Protein AF-0000000087533528 (afdb_homodimer)

pLDDT: mean 90.48, std 9.44, range [52.03, 98.62]

Radius of gyration: 23.23 Å; Cα contacts (8 Å, |Δi|>4): 364; chains: 2; bounding box: 40×66×52 Å

Structure (mmCIF, N/CA/C/O backbone):
data_AF-0000000087533528-model_v1
#
loop_
_entity.id
_entity.type
_entity.pdbx_description
1 polymer 'Uncharacterized protein'
#
loop_
_atom_site.group_PDB
_atom_site.id
_atom_site.type_symbol
_atom_site.label_atom_id
_atom_site.label_alt_id
_atom_site.label_comp_id
_atom_site.label_asym_id
_atom_site.label_entity_id
_atom_site.label_seq_id
_atom_site.pdbx_PDB_ins_code
_atom_site.Cartn_x
_atom_site.Cartn_y
_atom_site.Cartn_z
_atom_site.occupancy
_atom_site.B_iso_or_equiv
_atom_site.auth_seq_id
_atom_site.auth_comp_id
_atom_site.auth_asym_id
_atom_site.auth_atom_id
_atom_site.pdbx_PDB_model_num
ATOM 1 N N . MET A 1 1 ? 0.655 -21.688 -32.406 1 81.81 1 MET A N 1
ATOM 2 C CA . MET A 1 1 ? 0.566 -22.5 -31.203 1 81.81 1 MET A CA 1
ATOM 3 C C . MET A 1 1 ? -0.889 -22.75 -30.812 1 81.81 1 MET A C 1
ATOM 5 O O . MET A 1 1 ? -1.71 -21.828 -30.859 1 81.81 1 MET A O 1
ATOM 9 N N . ASP A 1 2 ? -1.251 -23.984 -30.594 1 89 2 ASP A N 1
ATOM 10 C CA . ASP A 1 2 ? -2.625 -24.234 -30.172 1 89 2 ASP A CA 1
ATOM 11 C C . ASP A 1 2 ? -2.734 -24.25 -28.641 1 89 2 ASP A C 1
ATOM 13 O O . ASP A 1 2 ? -1.732 -24.094 -27.938 1 89 2 ASP A O 1
ATOM 17 N N . GLU A 1 3 ? -3.914 -24.297 -28.109 1 91.75 3 GLU A N 1
ATOM 18 C CA . GLU A 1 3 ? -4.195 -24.188 -26.688 1 91.75 3 GLU A CA 1
ATOM 19 C C . GLU A 1 3 ? -3.502 -25.281 -25.891 1 91.75 3 GLU A C 1
ATOM 21 O O . GLU A 1 3 ? -2.918 -25.031 -24.844 1 91.75 3 GLU A O 1
ATOM 26 N N . LYS A 1 4 ? -3.592 -26.422 -26.375 1 92.19 4 LYS A N 1
ATOM 27 C CA . LYS A 1 4 ? -2.975 -27.562 -25.703 1 92.19 4 LYS A CA 1
ATOM 28 C C . LYS A 1 4 ? -1.465 -27.391 -25.578 1 92.19 4 LYS A C 1
ATOM 30 O O . LYS A 1 4 ? -0.887 -27.625 -24.531 1 92.19 4 LYS A O 1
ATOM 35 N N . GLN A 1 5 ? -0.862 -27 -26.625 1 92.19 5 GLN A N 1
ATOM 36 C CA . GLN A 1 5 ? 0.575 -26.75 -26.641 1 92.19 5 GLN A CA 1
ATOM 37 C C . GLN A 1 5 ? 0.946 -25.641 -25.656 1 92.19 5 GLN A C 1
ATOM 39 O O . GLN A 1 5 ? 1.978 -25.719 -24.984 1 92.19 5 GLN A O 1
ATOM 44 N N . ALA A 1 6 ? 0.13 -24.703 -25.641 1 93.44 6 ALA A N 1
ATOM 45 C CA . ALA A 1 6 ? 0.373 -23.562 -24.734 1 93.44 6 ALA A CA 1
ATOM 46 C C . ALA A 1 6 ? 0.347 -24 -23.281 1 93.44 6 ALA A C 1
ATOM 48 O O . ALA A 1 6 ? 1.244 -23.656 -22.5 1 93.44 6 ALA A O 1
ATOM 49 N N . TYR A 1 7 ? -0.637 -24.812 -22.906 1 93.38 7 TYR A N 1
ATOM 50 C CA . TYR A 1 7 ? -0.729 -25.297 -21.531 1 93.38 7 TYR A CA 1
ATOM 51 C C . TYR A 1 7 ? 0.438 -26.219 -21.188 1 93.38 7 TYR A C 1
ATOM 53 O O . TYR A 1 7 ? 0.938 -26.219 -20.062 1 93.38 7 TYR A O 1
ATOM 61 N N . GLU A 1 8 ? 0.841 -27 -22.125 1 92.69 8 GLU A N 1
ATOM 62 C CA . GLU A 1 8 ? 1.994 -27.875 -21.906 1 92.69 8 GLU A CA 1
ATOM 63 C C . GLU A 1 8 ? 3.252 -27.062 -21.609 1 92.69 8 GLU A C 1
ATOM 65 O O . GLU A 1 8 ? 4.031 -27.406 -20.719 1 92.69 8 GLU A O 1
ATOM 70 N N . MET A 1 9 ? 3.375 -26 -22.359 1 92.31 9 MET A N 1
ATOM 71 C CA . MET A 1 9 ? 4.52 -25.125 -22.125 1 92.31 9 MET A CA 1
ATOM 72 C C . MET A 1 9 ? 4.453 -24.484 -20.75 1 92.31 9 MET A C 1
ATOM 74 O O . MET A 1 9 ? 5.438 -24.484 -20 1 92.31 9 MET A O 1
ATOM 78 N N . LEU A 1 10 ? 3.334 -23.953 -20.375 1 94.12 10 LEU A N 1
ATOM 79 C CA . LEU A 1 10 ? 3.205 -23.312 -19.078 1 94.12 10 LEU A CA 1
ATOM 80 C C . LEU A 1 10 ? 3.383 -24.328 -17.953 1 94.12 10 LEU A C 1
ATOM 82 O O . LEU A 1 10 ? 3.957 -24.016 -16.906 1 94.12 10 LEU A O 1
ATOM 86 N N . ARG A 1 11 ? 2.898 -25.531 -18.172 1 92.94 11 ARG A N 1
ATOM 87 C CA . ARG A 1 11 ? 3.086 -26.594 -17.188 1 92.94 11 ARG A CA 1
ATOM 88 C C . ARG A 1 11 ? 4.57 -26.859 -16.953 1 92.94 11 ARG A C 1
ATOM 90 O O . ARG A 1 11 ? 4.984 -27.156 -15.828 1 92.94 11 ARG A O 1
ATOM 97 N N . SER A 1 12 ? 5.305 -26.797 -18 1 91.38 12 SER A N 1
ATOM 98 C CA . SER A 1 12 ? 6.742 -27.031 -17.875 1 91.38 12 SER A CA 1
ATOM 99 C C . SER A 1 12 ? 7.43 -25.875 -17.141 1 91.38 12 SER A C 1
ATOM 101 O O . SER A 1 12 ? 8.461 -26.078 -16.5 1 91.38 12 SER A O 1
ATOM 103 N N . VAL A 1 13 ? 6.898 -24.719 -17.234 1 91.31 13 VAL A N 1
ATOM 104 C CA . VAL A 1 13 ? 7.465 -23.531 -16.609 1 91.31 13 VAL A CA 1
ATOM 105 C C . VAL A 1 13 ? 7.023 -23.453 -15.141 1 91.31 13 VAL A C 1
ATOM 107 O O . VAL A 1 13 ? 7.832 -23.172 -14.258 1 91.31 13 VAL A O 1
ATOM 110 N N . TYR A 1 14 ? 5.754 -23.766 -14.898 1 94.69 14 TYR A N 1
ATOM 111 C CA . TYR A 1 14 ? 5.18 -23.656 -13.562 1 94.69 14 TYR A CA 1
ATOM 112 C C . TYR A 1 14 ? 5.41 -24.953 -12.773 1 94.69 14 TYR A C 1
ATOM 114 O O . TYR A 1 14 ? 4.453 -25.625 -12.391 1 94.69 14 TYR A O 1
ATOM 122 N N . THR A 1 15 ? 6.652 -25.172 -12.477 1 94.94 15 THR A N 1
ATOM 123 C CA . THR A 1 15 ? 7.02 -26.281 -11.609 1 94.94 15 THR A CA 1
ATOM 124 C C . THR A 1 15 ? 6.625 -25.984 -10.164 1 94.94 15 THR A C 1
ATOM 126 O O . THR A 1 15 ? 6.371 -24.844 -9.797 1 94.94 15 THR A O 1
ATOM 129 N N . ASN A 1 16 ? 6.617 -27.031 -9.352 1 94.06 16 ASN A N 1
ATOM 130 C CA . ASN A 1 16 ? 6.352 -26.859 -7.926 1 94.06 16 ASN A CA 1
ATOM 131 C C . ASN A 1 16 ? 7.363 -25.922 -7.281 1 94.06 16 ASN A C 1
ATOM 133 O O . ASN A 1 16 ? 7.004 -25.094 -6.438 1 94.06 16 ASN A O 1
ATOM 137 N N . GLU A 1 17 ? 8.609 -26.047 -7.723 1 95 17 GLU A N 1
ATOM 138 C CA . GLU A 1 17 ? 9.664 -25.203 -7.168 1 95 17 GLU A CA 1
ATOM 139 C C . GLU A 1 17 ? 9.438 -23.734 -7.5 1 95 17 GLU A C 1
ATOM 141 O O . GLU A 1 17 ? 9.516 -22.875 -6.617 1 95 17 GLU A O 1
ATOM 146 N N . LEU A 1 18 ? 9.117 -23.438 -8.758 1 95 18 LEU A N 1
ATOM 147 C CA . LEU A 1 18 ? 8.852 -22.062 -9.164 1 95 18 LEU A CA 1
ATOM 148 C C . LEU A 1 18 ? 7.664 -21.484 -8.398 1 95 18 LEU A C 1
ATOM 150 O O . LEU A 1 18 ? 7.719 -20.359 -7.91 1 95 18 LEU A O 1
ATOM 154 N N . MET A 1 19 ? 6.664 -22.281 -8.281 1 95.56 19 MET A N 1
ATOM 155 C CA . MET A 1 19 ? 5.445 -21.812 -7.629 1 95.56 19 MET A CA 1
ATOM 156 C C . MET A 1 19 ? 5.691 -21.547 -6.148 1 95.56 19 MET A C 1
ATOM 158 O O . MET A 1 19 ? 5.215 -20.547 -5.605 1 95.56 19 MET A O 1
ATOM 162 N N . MET A 1 20 ? 6.473 -22.391 -5.535 1 96 20 MET A N 1
ATOM 163 C CA . MET A 1 20 ? 6.805 -22.203 -4.129 1 96 20 MET A CA 1
ATOM 164 C C . MET A 1 20 ? 7.656 -20.953 -3.934 1 96 20 MET A C 1
ATOM 166 O O . MET A 1 20 ? 7.41 -20.156 -3.016 1 96 20 MET A O 1
ATOM 170 N N . GLU A 1 21 ? 8.586 -20.75 -4.781 1 95.75 21 GLU A N 1
ATOM 171 C CA . GLU A 1 21 ? 9.461 -19.578 -4.691 1 95.75 21 GLU A CA 1
ATOM 172 C C . GLU A 1 21 ? 8.672 -18.281 -4.91 1 95.75 21 GLU A C 1
ATOM 174 O O . GLU A 1 21 ? 8.914 -17.281 -4.234 1 95.75 21 GLU A O 1
ATOM 179 N N . GLU A 1 22 ? 7.777 -18.328 -5.883 1 96.25 22 GLU A N 1
ATOM 180 C CA . GLU A 1 22 ? 6.941 -17.156 -6.137 1 96.25 22 GLU A CA 1
ATOM 181 C C . GLU A 1 22 ? 6.051 -16.859 -4.938 1 96.25 22 GLU A C 1
ATOM 183 O O . GLU A 1 22 ? 5.859 -15.688 -4.582 1 96.25 22 GLU A O 1
ATOM 188 N N . LYS A 1 23 ? 5.512 -17.891 -4.344 1 96.81 23 LYS A N 1
ATOM 189 C CA . LYS A 1 23 ? 4.711 -17.688 -3.137 1 96.81 23 LYS A CA 1
ATOM 190 C C . LYS A 1 23 ? 5.543 -17.062 -2.023 1 96.81 23 LYS A C 1
ATOM 192 O O . LYS A 1 23 ? 5.09 -16.141 -1.345 1 96.81 23 LYS A O 1
ATOM 197 N N . ARG A 1 24 ? 6.719 -17.516 -1.865 1 96.69 24 ARG A N 1
ATOM 198 C CA . ARG A 1 24 ? 7.613 -16.969 -0.857 1 96.69 24 ARG A CA 1
ATOM 199 C C . ARG A 1 24 ? 7.941 -15.5 -1.159 1 96.69 24 ARG A C 1
ATOM 201 O O . ARG A 1 24 ? 8.016 -14.68 -0.248 1 96.69 24 ARG A O 1
ATOM 208 N N . ARG A 1 25 ? 8.172 -15.258 -2.408 1 96.56 25 ARG A N 1
ATOM 209 C CA . ARG A 1 25 ? 8.469 -13.891 -2.828 1 96.56 25 ARG A CA 1
ATOM 210 C C . ARG A 1 25 ? 7.309 -12.953 -2.49 1 96.56 25 ARG A C 1
ATOM 212 O O . ARG A 1 25 ? 7.52 -11.875 -1.929 1 96.56 25 ARG A O 1
ATOM 219 N N . VAL A 1 26 ? 6.117 -13.375 -2.807 1 97.12 26 VAL A N 1
ATOM 220 C CA . VAL A 1 26 ? 4.918 -12.586 -2.551 1 97.12 26 VAL A CA 1
ATOM 221 C C . VAL A 1 26 ? 4.758 -12.367 -1.049 1 97.12 26 VAL A C 1
ATOM 223 O O . VAL A 1 26 ? 4.465 -11.25 -0.609 1 97.12 26 VAL A O 1
ATOM 226 N N . LEU A 1 27 ? 4.98 -13.406 -0.275 1 96.19 27 LEU A N 1
ATOM 227 C CA . LEU A 1 27 ? 4.891 -13.32 1.178 1 96.19 27 LEU A CA 1
ATOM 228 C C . LEU A 1 27 ? 5.902 -12.312 1.725 1 96.19 27 LEU A C 1
ATOM 230 O O . LEU A 1 27 ? 5.566 -11.5 2.586 1 96.19 27 LEU A O 1
ATOM 234 N N . LYS A 1 28 ? 7.082 -12.375 1.244 1 95.5 28 LYS A N 1
ATOM 235 C CA . LYS A 1 28 ? 8.141 -11.469 1.685 1 95.5 28 LYS A CA 1
ATOM 236 C C . LYS A 1 28 ? 7.77 -10.016 1.393 1 95.5 28 LYS A C 1
ATOM 238 O O . LYS A 1 28 ? 7.953 -9.141 2.242 1 95.5 28 LYS A O 1
ATOM 243 N N . ILE A 1 29 ? 7.297 -9.797 0.194 1 97.38 29 ILE A N 1
ATOM 244 C CA . ILE A 1 29 ? 6.918 -8.453 -0.22 1 97.38 29 ILE A CA 1
ATOM 245 C C . ILE A 1 29 ? 5.852 -7.902 0.728 1 97.38 29 ILE A C 1
ATOM 247 O O . ILE A 1 29 ? 5.988 -6.793 1.251 1 97.38 29 ILE A O 1
ATOM 251 N N . LEU A 1 30 ? 4.832 -8.672 0.973 1 97 30 LEU A N 1
ATOM 252 C CA . LEU A 1 30 ? 3.705 -8.211 1.773 1 97 30 LEU A CA 1
ATOM 253 C C . LEU A 1 30 ? 4.117 -8.016 3.23 1 97 30 LEU A C 1
ATOM 255 O O . LEU A 1 30 ? 3.715 -7.043 3.871 1 97 30 LEU A O 1
ATOM 259 N N . TYR A 1 31 ? 4.859 -8.922 3.717 1 94.5 31 TYR A N 1
ATOM 260 C CA . TYR A 1 31 ? 5.258 -8.828 5.117 1 94.5 31 TYR A CA 1
ATOM 261 C C . TYR A 1 31 ? 6.168 -7.625 5.348 1 94.5 31 TYR A C 1
ATOM 263 O O . TYR A 1 31 ? 6.043 -6.926 6.355 1 94.5 31 TYR A O 1
ATOM 271 N N . ARG A 1 32 ? 7.074 -7.426 4.48 1 95.5 32 ARG A N 1
ATOM 272 C CA .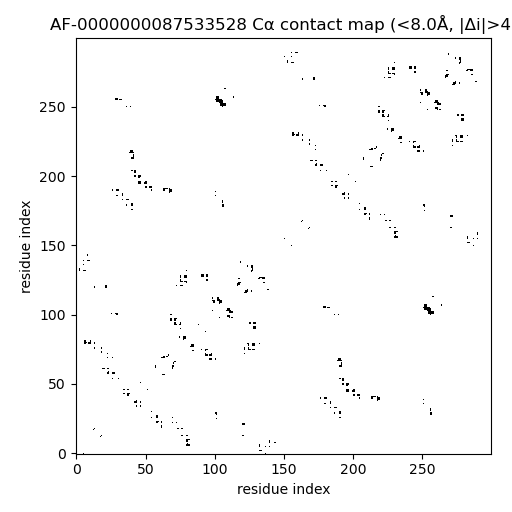 ARG A 1 32 ? 7.934 -6.246 4.578 1 95.5 32 ARG A CA 1
ATOM 273 C C . ARG A 1 32 ? 7.105 -4.969 4.613 1 95.5 32 ARG A C 1
ATOM 275 O O . ARG A 1 32 ? 7.355 -4.082 5.434 1 95.5 32 ARG A O 1
ATOM 282 N N . HIS A 1 33 ? 6.219 -4.875 3.684 1 97.31 33 HIS A N 1
ATOM 283 C CA . HIS A 1 33 ? 5.352 -3.701 3.627 1 97.31 33 HIS A CA 1
ATOM 284 C C . HIS A 1 33 ? 4.543 -3.553 4.91 1 97.31 33 HIS A C 1
ATOM 286 O O . HIS A 1 33 ? 4.367 -2.439 5.414 1 97.31 33 HIS A O 1
ATOM 292 N N . LEU A 1 34 ? 4.047 -4.66 5.434 1 95.81 34 LEU A N 1
ATOM 293 C CA . LEU A 1 34 ? 3.312 -4.664 6.691 1 95.81 34 LEU A CA 1
ATOM 294 C C . LEU A 1 34 ? 4.172 -4.105 7.824 1 95.81 34 LEU A C 1
ATOM 296 O O . LEU A 1 34 ? 3.707 -3.271 8.609 1 95.81 34 LEU A O 1
ATOM 300 N N . GLU A 1 35 ? 5.355 -4.512 7.863 1 94.25 35 GLU A N 1
ATOM 301 C CA . GLU A 1 35 ? 6.27 -4.039 8.898 1 94.25 35 GLU A CA 1
ATOM 302 C C . GLU A 1 35 ? 6.52 -2.541 8.773 1 94.25 35 GLU A C 1
ATOM 304 O O . GLU A 1 35 ? 6.562 -1.826 9.773 1 94.25 35 GLU A O 1
ATOM 309 N N . GLU A 1 36 ? 6.742 -2.115 7.586 1 95.56 36 GLU A N 1
ATOM 310 C CA . GLU A 1 36 ? 6.969 -0.694 7.332 1 95.56 36 GLU A CA 1
ATOM 311 C C . GLU A 1 36 ? 5.773 0.143 7.785 1 95.56 36 GLU A C 1
ATOM 313 O O . GLU A 1 36 ? 5.945 1.187 8.422 1 95.56 36 GLU A O 1
ATOM 318 N N . GLN A 1 37 ? 4.594 -0.32 7.441 1 95.56 37 GLN A N 1
ATOM 319 C CA . GLN A 1 37 ? 3.389 0.4 7.836 1 95.56 37 GLN A CA 1
ATOM 320 C C . GLN A 1 37 ? 3.221 0.404 9.352 1 95.56 37 GLN A C 1
ATOM 322 O O . GLN A 1 37 ? 2.838 1.42 9.938 1 95.56 37 GLN A O 1
ATOM 327 N N . ALA A 1 38 ? 3.473 -0.717 9.938 1 94.06 38 ALA A N 1
ATOM 328 C CA . ALA A 1 38 ? 3.383 -0.808 11.398 1 94.06 38 ALA A CA 1
ATOM 329 C C . ALA A 1 38 ? 4.34 0.172 12.07 1 94.06 38 ALA A C 1
ATOM 331 O O . ALA A 1 38 ? 4.008 0.768 13.094 1 94.06 38 ALA A O 1
ATOM 332 N N . ALA A 1 39 ? 5.5 0.315 11.508 1 94 39 ALA A N 1
ATOM 333 C CA . ALA A 1 39 ? 6.477 1.266 12.031 1 94 39 ALA A CA 1
ATOM 334 C C . ALA A 1 39 ? 5.949 2.695 11.945 1 94 39 ALA A C 1
ATOM 336 O O . ALA A 1 39 ? 6.09 3.475 12.891 1 94 39 ALA A O 1
ATOM 337 N N . GLU A 1 40 ? 5.344 3.02 10.844 1 95.69 40 GLU A N 1
ATOM 338 C CA . GLU A 1 40 ? 4.793 4.355 10.641 1 95.69 40 GLU A CA 1
ATOM 339 C C . GLU A 1 40 ? 3.66 4.641 11.625 1 95.69 40 GLU A C 1
ATOM 341 O O . GLU A 1 40 ? 3.361 5.801 11.914 1 95.69 40 GLU A O 1
ATOM 346 N N . LEU A 1 41 ? 3.068 3.58 12.164 1 94.25 41 LEU A N 1
ATOM 347 C CA . LEU A 1 41 ? 1.949 3.705 13.086 1 94.25 41 LEU A CA 1
ATOM 348 C C . LEU A 1 41 ? 2.406 3.477 14.523 1 94.25 41 LEU A C 1
ATOM 350 O O . LEU A 1 41 ? 1.581 3.396 15.438 1 94.25 41 LEU A O 1
ATOM 354 N N . ALA A 1 42 ? 3.736 3.246 14.664 1 91.94 42 ALA A N 1
ATOM 355 C CA . ALA A 1 42 ? 4.344 3.039 15.977 1 91.94 42 ALA A CA 1
ATOM 356 C C . ALA A 1 42 ? 3.754 1.812 16.672 1 91.94 42 ALA A C 1
ATOM 358 O O . ALA A 1 42 ? 3.512 1.829 17.875 1 91.94 42 ALA A O 1
ATOM 359 N N . VAL A 1 43 ? 3.471 0.757 15.859 1 89.88 43 VAL A N 1
ATOM 360 C CA . VAL A 1 43 ? 2.939 -0.465 16.453 1 89.88 43 VAL A CA 1
ATOM 361 C C . VAL A 1 43 ? 3.771 -1.663 16 1 89.88 43 VAL A C 1
ATOM 363 O O . VAL A 1 43 ? 3.279 -2.793 15.977 1 89.88 43 VAL A O 1
ATOM 366 N N . ALA A 1 44 ? 4.973 -1.417 15.594 1 88.25 44 ALA A N 1
ATOM 367 C CA . ALA A 1 44 ? 5.848 -2.477 15.102 1 88.25 44 ALA A CA 1
ATOM 368 C C . ALA A 1 44 ? 6.098 -3.531 16.172 1 88.25 44 ALA A C 1
ATOM 370 O O . ALA A 1 44 ? 6.156 -4.727 15.875 1 88.25 44 ALA A O 1
ATOM 371 N N . ASP A 1 45 ? 6.195 -3.064 17.344 1 84.19 45 ASP A N 1
ATOM 372 C CA . ASP A 1 45 ? 6.48 -3.984 18.438 1 84.19 45 ASP A CA 1
ATOM 373 C C . ASP A 1 45 ? 5.305 -4.93 18.688 1 84.19 45 ASP A C 1
ATOM 375 O O . ASP A 1 45 ? 5.5 -6.098 19.016 1 84.19 45 ASP A O 1
ATOM 379 N N . GLU A 1 46 ? 4.129 -4.488 18.516 1 81.38 46 GLU A N 1
ATOM 380 C CA . GLU A 1 46 ? 2.93 -5.305 18.688 1 81.38 46 GLU A CA 1
ATOM 381 C C . GLU A 1 46 ? 2.82 -6.359 17.594 1 81.38 46 GLU A C 1
ATOM 383 O O . GLU A 1 46 ? 2.289 -7.449 17.828 1 81.38 46 GLU A O 1
ATOM 388 N N . LEU A 1 47 ? 3.254 -6.039 16.422 1 81.81 47 LEU A N 1
ATOM 389 C CA . LEU A 1 47 ? 3.232 -6.961 15.297 1 81.81 47 LEU A CA 1
ATOM 390 C C . LEU A 1 47 ? 4.297 -8.039 15.453 1 81.81 47 LEU A C 1
ATOM 392 O O . LEU A 1 47 ? 4.043 -9.219 15.188 1 81.81 47 LEU A O 1
ATOM 396 N N . ALA A 1 48 ? 5.504 -7.652 15.797 1 74.69 48 ALA A N 1
ATOM 397 C CA . ALA A 1 48 ? 6.676 -8.523 15.789 1 74.69 48 ALA A CA 1
ATOM 398 C C . ALA A 1 48 ? 6.48 -9.711 16.719 1 74.69 48 ALA A C 1
ATOM 400 O O . ALA A 1 48 ? 6.852 -10.844 16.391 1 74.69 48 ALA A O 1
ATOM 401 N N . GLU A 1 49 ? 5.93 -9.625 17.828 1 72.19 49 GLU A N 1
ATOM 402 C CA . GLU A 1 49 ? 5.883 -10.695 18.828 1 72.19 49 GLU A CA 1
ATOM 403 C C . GLU A 1 49 ? 5.188 -11.93 18.266 1 72.19 49 GLU A C 1
ATOM 405 O O . GLU A 1 49 ? 5.738 -13.031 18.312 1 72.19 49 GLU A O 1
ATOM 410 N N . GLY A 1 50 ? 4.035 -11.875 17.688 1 74.81 50 GLY A N 1
ATOM 411 C CA . GLY A 1 50 ? 3.281 -13.031 17.234 1 74.81 50 GLY A CA 1
ATOM 412 C C . GLY A 1 50 ? 3.264 -13.18 15.719 1 74.81 50 GLY A C 1
ATOM 413 O O . GLY A 1 50 ? 3.426 -14.289 15.195 1 74.81 50 GLY A O 1
ATOM 414 N N . ALA A 1 51 ? 3.426 -12.227 14.977 1 84.12 51 ALA A N 1
ATOM 415 C CA . ALA A 1 51 ? 3.258 -12.258 13.523 1 84.12 51 ALA A CA 1
ATOM 416 C C . ALA A 1 51 ? 4.531 -12.734 12.836 1 84.12 51 ALA A C 1
ATOM 418 O O . ALA A 1 51 ? 4.473 -13.492 11.859 1 84.12 51 ALA A O 1
ATOM 419 N N . GLY A 1 52 ? 5.672 -12.32 13.328 1 84.38 52 GLY A N 1
ATOM 420 C CA . GLY A 1 52 ? 6.941 -12.68 12.711 1 84.38 52 GLY A CA 1
ATOM 421 C C . GLY A 1 52 ? 7.184 -14.18 12.672 1 84.38 52 GLY A C 1
ATOM 422 O O . GLY A 1 52 ? 7.574 -14.719 11.641 1 84.38 52 GLY A O 1
ATOM 423 N N . LYS A 1 53 ? 6.926 -14.812 13.742 1 86 53 LYS A N 1
ATOM 424 C CA . LYS A 1 53 ? 7.105 -16.266 13.812 1 86 53 LYS A CA 1
ATOM 425 C C . LYS A 1 53 ? 6.156 -16.984 12.852 1 86 53 LYS A C 1
ATOM 427 O O . LYS A 1 53 ? 6.555 -17.922 12.172 1 86 53 LYS A O 1
ATOM 432 N N . ARG A 1 54 ? 5.012 -16.562 12.812 1 88.56 54 ARG A N 1
ATOM 433 C CA . ARG A 1 54 ? 4.02 -17.188 11.953 1 88.56 54 ARG A CA 1
ATOM 434 C C . ARG A 1 54 ? 4.387 -17.016 10.484 1 88.56 54 ARG A C 1
ATOM 436 O O . ARG A 1 54 ? 4.371 -17.984 9.719 1 88.56 54 ARG A O 1
ATOM 443 N N . VAL A 1 55 ? 4.762 -15.836 10.109 1 89.44 55 VAL A N 1
ATOM 444 C CA . VAL A 1 55 ? 5.086 -15.547 8.719 1 89.44 55 VAL A CA 1
ATOM 445 C C . VAL A 1 55 ? 6.332 -16.328 8.305 1 89.44 55 VAL A C 1
ATOM 447 O O . VAL A 1 55 ? 6.43 -16.797 7.164 1 89.44 55 VAL A O 1
ATOM 450 N N . LYS A 1 56 ? 7.25 -16.438 9.242 1 88.69 56 LYS A N 1
ATOM 451 C CA . LYS A 1 56 ? 8.43 -17.25 8.961 1 88.69 56 LYS A CA 1
ATOM 452 C C . LYS A 1 56 ? 8.047 -18.688 8.617 1 88.69 56 LYS A C 1
ATOM 454 O O . LYS A 1 56 ? 8.594 -19.281 7.684 1 88.69 56 LYS A O 1
ATOM 459 N N . ARG A 1 57 ? 7.125 -19.234 9.336 1 90.44 57 ARG A N 1
ATOM 460 C CA . ARG A 1 57 ? 6.641 -20.578 9.062 1 90.44 57 ARG A CA 1
ATOM 461 C C . ARG A 1 57 ? 5.949 -20.656 7.707 1 90.44 57 ARG A C 1
ATOM 463 O O . ARG A 1 57 ? 6.16 -21.594 6.945 1 90.44 57 ARG A O 1
ATOM 470 N N . TYR A 1 58 ? 5.121 -19.688 7.461 1 92.44 58 TYR A N 1
ATOM 471 C CA . TYR A 1 58 ? 4.449 -19.641 6.168 1 92.44 58 TYR A CA 1
ATOM 472 C C . TYR A 1 58 ? 5.461 -19.609 5.027 1 92.44 58 TYR A C 1
ATOM 474 O O . TYR A 1 58 ? 5.266 -20.25 3.992 1 92.44 58 TYR A O 1
ATOM 482 N N . LYS A 1 59 ? 6.504 -18.812 5.207 1 91.12 59 LYS A N 1
ATOM 483 C CA . LYS A 1 59 ? 7.551 -18.688 4.199 1 91.12 59 LYS A CA 1
ATOM 484 C C . LYS A 1 59 ? 8.266 -20.016 3.98 1 91.12 59 LYS A C 1
ATOM 486 O O . LYS A 1 59 ? 8.539 -20.406 2.842 1 91.12 59 LYS A O 1
ATOM 491 N N . GLU A 1 60 ? 8.516 -20.672 5.051 1 90.62 60 GLU A N 1
ATOM 492 C CA . GLU A 1 60 ? 9.227 -21.938 4.988 1 90.62 60 GLU A CA 1
ATOM 493 C C . GLU A 1 60 ? 8.422 -22.984 4.223 1 90.62 60 GLU A C 1
ATOM 495 O O . GLU A 1 60 ? 8.969 -23.703 3.375 1 90.62 60 GLU A O 1
ATOM 500 N N . TYR A 1 61 ? 7.176 -22.984 4.406 1 89.38 61 TYR A N 1
ATOM 501 C CA . TYR A 1 61 ? 6.344 -24.031 3.824 1 89.38 61 TYR A CA 1
ATOM 502 C C . TYR A 1 61 ? 5.609 -23.516 2.592 1 89.38 61 TYR A C 1
ATOM 504 O O . TYR A 1 61 ? 4.926 -24.281 1.905 1 89.38 61 TYR A O 1
ATOM 512 N N . ALA A 1 62 ? 5.684 -22.188 2.338 1 90.69 62 ALA A N 1
ATOM 513 C CA . ALA A 1 62 ? 4.949 -21.531 1.261 1 90.69 62 ALA A CA 1
ATOM 514 C C . ALA A 1 62 ? 3.461 -21.859 1.335 1 90.69 62 ALA A C 1
ATOM 516 O O . ALA A 1 62 ? 2.834 -22.156 0.317 1 90.69 62 ALA A O 1
ATOM 517 N N . TYR A 1 63 ? 3.01 -21.906 2.566 1 89.62 63 TYR A N 1
ATOM 518 C CA . TYR A 1 63 ? 1.615 -22.25 2.822 1 89.62 63 TYR A CA 1
ATOM 519 C C . TYR A 1 63 ? 1.057 -21.438 3.982 1 89.62 63 TYR A C 1
ATOM 521 O O . TYR A 1 63 ? 1.753 -21.188 4.973 1 89.62 63 TYR A O 1
ATOM 529 N N . MET A 1 64 ? -0.166 -21 3.684 1 90.44 64 MET A N 1
ATOM 530 C CA . MET A 1 64 ? -0.936 -20.312 4.711 1 90.44 64 MET A CA 1
ATOM 531 C C . MET A 1 64 ? -2.342 -20.891 4.824 1 90.44 64 MET A C 1
ATOM 533 O O . MET A 1 64 ? -2.99 -21.156 3.811 1 90.44 64 MET A O 1
ATOM 537 N N . PRO A 1 65 ? -2.771 -21.031 6.066 1 86.19 65 PRO A N 1
ATOM 538 C CA . PRO A 1 65 ? -4.137 -21.531 6.223 1 86.19 65 PRO A CA 1
ATOM 539 C C . PRO A 1 65 ? -5.195 -20.5 5.863 1 86.19 65 PRO A C 1
ATOM 541 O O . PRO A 1 65 ? -4.926 -19.297 5.91 1 86.19 65 PRO A O 1
ATOM 544 N N . GLY A 1 66 ? -6.438 -21 5.496 1 85.69 66 GLY A N 1
ATOM 545 C CA . GLY A 1 66 ? -7.582 -20.125 5.285 1 85.69 66 GLY A CA 1
ATOM 546 C C . GLY A 1 66 ? -7.629 -19.531 3.891 1 85.69 66 GLY A C 1
ATOM 547 O O . GLY A 1 66 ? -6.938 -20 2.984 1 85.69 66 GLY A O 1
ATOM 548 N N . ASN A 1 67 ? -8.578 -18.594 3.709 1 88.88 67 ASN A N 1
ATOM 549 C CA . ASN A 1 67 ? -8.773 -17.875 2.459 1 88.88 67 ASN A CA 1
ATOM 550 C C . ASN A 1 67 ? -7.895 -16.625 2.389 1 88.88 67 ASN A C 1
ATOM 552 O O . ASN A 1 67 ? -8.344 -15.523 2.719 1 88.88 67 ASN A O 1
ATOM 556 N N . THR A 1 68 ? -6.59 -16.812 1.937 1 93 68 THR A N 1
ATOM 557 C CA . THR A 1 68 ? -5.562 -15.781 1.976 1 93 68 THR A CA 1
ATOM 558 C C . THR A 1 68 ? -4.992 -15.531 0.582 1 93 68 THR A C 1
ATOM 560 O O . THR A 1 68 ? -5.434 -16.141 -0.394 1 93 68 THR A O 1
ATOM 563 N N . LEU A 1 69 ? -4.066 -14.703 0.615 1 96.44 69 LEU A N 1
ATOM 564 C CA . LEU A 1 69 ? -3.396 -14.336 -0.627 1 96.44 69 LEU A CA 1
ATOM 565 C C . LEU A 1 69 ? -2.762 -15.555 -1.285 1 96.44 69 LEU A C 1
ATOM 567 O O . LEU A 1 69 ? -2.865 -15.734 -2.5 1 96.44 69 LEU A O 1
ATOM 571 N N . LEU A 1 70 ? -2.203 -16.438 -0.48 1 96.25 70 LEU A N 1
ATOM 572 C CA . LEU A 1 70 ? -1.483 -17.578 -1.055 1 96.25 70 LEU A CA 1
ATOM 573 C C . LEU A 1 70 ? -2.447 -18.547 -1.721 1 96.25 70 LEU A C 1
ATOM 575 O O . LEU A 1 70 ? -2.09 -19.219 -2.695 1 96.25 70 LEU A O 1
ATOM 579 N N . LYS A 1 71 ? -3.668 -18.594 -1.216 1 94.12 71 LYS A N 1
ATOM 580 C CA . LYS A 1 71 ? -4.68 -19.406 -1.883 1 94.12 71 LYS A CA 1
ATOM 581 C C . LYS A 1 71 ? -4.988 -18.859 -3.277 1 94.12 71 LYS A C 1
ATOM 583 O O . LYS A 1 71 ? -5.133 -19.625 -4.23 1 94.12 71 LYS A O 1
ATOM 588 N N . SER A 1 72 ? -5.125 -17.609 -3.326 1 95.75 72 SER A N 1
ATOM 589 C CA . SER A 1 72 ? -5.383 -16.984 -4.621 1 95.75 72 SER A CA 1
ATOM 590 C C . SER A 1 72 ? -4.211 -17.188 -5.574 1 95.75 72 SER A C 1
ATOM 592 O O . SER A 1 72 ? -4.41 -17.438 -6.762 1 95.75 72 SER A O 1
ATOM 594 N N . VAL A 1 73 ? -3.014 -17.078 -5.055 1 96.88 73 VAL A N 1
ATOM 595 C CA . VAL A 1 73 ? -1.822 -17.312 -5.867 1 96.88 73 VAL A CA 1
ATOM 596 C C . VAL A 1 73 ? -1.807 -18.75 -6.379 1 96.88 73 VAL A C 1
ATOM 598 O O . VAL A 1 73 ? -1.532 -18.984 -7.555 1 96.88 73 VAL A O 1
ATOM 601 N N . GLN A 1 74 ? -2.125 -19.641 -5.492 1 94.81 74 GLN A N 1
ATOM 602 C CA . GLN A 1 74 ? -2.189 -21.047 -5.891 1 94.81 74 GLN A CA 1
ATOM 603 C C . GLN A 1 74 ? -3.232 -21.266 -6.984 1 94.81 74 GLN A C 1
ATOM 605 O O . GLN A 1 74 ? -2.994 -22.016 -7.938 1 94.81 74 GLN A O 1
ATOM 610 N N . PHE A 1 75 ? -4.324 -20.656 -6.816 1 95.06 75 PHE A N 1
ATOM 611 C CA . PHE A 1 75 ? -5.406 -20.797 -7.785 1 95.06 75 PHE A CA 1
ATOM 612 C C . PHE A 1 75 ? -4.941 -20.406 -9.18 1 95.06 75 PHE A C 1
ATOM 614 O O . PHE A 1 75 ? -5.145 -21.141 -10.141 1 95.06 75 PHE A O 1
ATOM 621 N N . VAL A 1 76 ? -4.309 -19.266 -9.266 1 96.56 76 VAL A N 1
ATOM 622 C CA . VAL A 1 76 ? -3.943 -18.781 -10.594 1 96.56 76 VAL A CA 1
ATOM 623 C C . VAL A 1 76 ? -2.818 -19.641 -11.164 1 96.56 76 VAL A C 1
ATOM 625 O O . VAL A 1 76 ? -2.754 -19.875 -12.375 1 96.56 76 VAL A O 1
ATOM 628 N N . PHE A 1 77 ? -1.956 -20.141 -10.32 1 96.19 77 PHE A N 1
ATOM 629 C CA . PHE A 1 77 ? -0.919 -21.062 -10.789 1 96.19 77 PHE A CA 1
ATOM 630 C C . PHE A 1 77 ? -1.533 -22.344 -11.328 1 96.19 77 PHE A C 1
ATOM 632 O O . PHE A 1 77 ? -1.134 -22.828 -12.391 1 96.19 77 PHE A O 1
ATOM 639 N N . ASN A 1 78 ? -2.48 -22.844 -10.602 1 94.81 78 ASN A N 1
ATOM 640 C CA . ASN A 1 78 ? -3.168 -24.031 -11.07 1 94.81 78 ASN A CA 1
ATOM 641 C C . ASN A 1 78 ? -3.855 -23.797 -12.414 1 94.81 78 ASN A C 1
ATOM 643 O O . ASN A 1 78 ? -3.811 -24.656 -13.297 1 94.81 78 ASN A O 1
ATOM 647 N N . THR A 1 79 ? -4.438 -22.672 -12.547 1 94.19 79 THR A N 1
ATOM 648 C CA . THR A 1 79 ? -5.109 -22.312 -13.797 1 94.19 79 THR A CA 1
ATOM 649 C C . THR A 1 79 ? -4.109 -22.25 -14.945 1 94.19 79 THR A C 1
ATOM 651 O O . THR A 1 79 ? -4.379 -22.734 -16.047 1 94.19 79 THR A O 1
ATOM 654 N N . ALA A 1 80 ? -2.977 -21.641 -14.68 1 94 80 ALA A N 1
ATOM 655 C CA . ALA A 1 80 ? -1.937 -21.516 -15.703 1 94 80 ALA A CA 1
ATOM 656 C C . ALA A 1 80 ? -1.438 -22.891 -16.141 1 94 80 ALA A C 1
ATOM 658 O O . ALA A 1 80 ? -1.06 -23.062 -17.312 1 94 80 ALA A O 1
ATOM 659 N N . ARG A 1 81 ? -1.502 -23.828 -15.25 1 93.88 81 ARG A N 1
ATOM 660 C CA . ARG A 1 81 ? -1.062 -25.188 -15.555 1 93.88 81 ARG A CA 1
ATOM 661 C C . ARG A 1 81 ? -2.154 -25.969 -16.281 1 93.88 81 ARG A C 1
ATOM 663 O O . ARG A 1 81 ? -1.931 -27.094 -16.734 1 93.88 81 ARG A O 1
ATOM 670 N N . GLY A 1 82 ? -3.375 -25.375 -16.375 1 90.88 82 GLY A N 1
ATOM 671 C CA . GLY A 1 82 ? -4.5 -26.047 -17 1 90.88 82 GLY A CA 1
ATOM 672 C C . GLY A 1 82 ? -5.227 -27 -16.078 1 90.88 82 GLY A C 1
ATOM 673 O O . GLY A 1 82 ? -5.977 -27.875 -16.531 1 90.88 82 GLY A O 1
ATOM 674 N N . ASP A 1 83 ? -4.91 -26.859 -14.828 1 86.56 83 ASP A N 1
ATOM 675 C CA . ASP A 1 83 ? -5.605 -27.703 -13.852 1 86.56 83 ASP A CA 1
ATOM 676 C C . ASP A 1 83 ? -7.062 -27.266 -13.695 1 86.56 83 ASP A C 1
ATOM 678 O O . ASP A 1 83 ? -7.375 -26.078 -13.789 1 86.56 83 ASP A O 1
ATOM 682 N N . PRO A 1 84 ? -7.863 -28.297 -13.703 1 73.88 84 PRO A N 1
ATOM 683 C CA . PRO A 1 84 ? -9.273 -27.953 -13.5 1 73.88 84 PRO A CA 1
ATOM 684 C C . PRO A 1 84 ? -9.5 -27.141 -12.227 1 73.88 84 PRO A C 1
ATOM 686 O O . PRO A 1 84 ? -8.883 -27.406 -11.195 1 73.88 84 PRO A O 1
ATOM 689 N N . THR A 1 85 ? -10.016 -26 -12.516 1 65.75 85 THR A N 1
ATOM 690 C CA . THR A 1 85 ? -10.336 -25.188 -11.359 1 65.75 85 THR A CA 1
ATOM 691 C C . THR A 1 85 ? -11.828 -25.234 -11.055 1 65.75 85 THR A C 1
ATOM 693 O O . THR A 1 85 ? -12.383 -24.312 -10.461 1 65.75 85 THR A O 1
ATOM 696 N N . ALA A 1 86 ? -12.406 -26.359 -11.43 1 57.16 86 ALA A N 1
ATOM 697 C CA . ALA A 1 86 ? -13.844 -26.578 -11.281 1 57.16 86 ALA A CA 1
ATOM 698 C C . ALA A 1 86 ? -14.281 -26.359 -9.836 1 57.16 86 ALA A C 1
ATOM 700 O O . ALA A 1 86 ? -13.648 -26.859 -8.906 1 57.16 86 ALA A O 1
ATOM 701 N N . GLY A 1 87 ? -15.336 -25.562 -9.703 1 58.34 87 GLY A N 1
ATOM 702 C CA . GLY A 1 87 ? -15.953 -25.266 -8.422 1 58.34 87 GLY A CA 1
ATOM 703 C C . GLY A 1 87 ? -15.359 -24.047 -7.734 1 58.34 87 GLY A C 1
ATOM 704 O O . GLY A 1 87 ? -15.82 -23.656 -6.664 1 58.34 87 GLY A O 1
ATOM 705 N N . GLU A 1 88 ? -14.195 -23.766 -8.234 1 59.28 88 GLU A N 1
ATOM 706 C CA . GLU A 1 88 ? -13.562 -22.625 -7.574 1 59.28 88 GLU A CA 1
ATOM 707 C C . GLU A 1 88 ? -14.258 -21.312 -7.941 1 59.28 88 GLU A C 1
ATOM 709 O O . GLU A 1 88 ? -14.859 -21.203 -9.016 1 59.28 88 GLU A O 1
ATOM 714 N N . PRO A 1 89 ? -14.312 -20.547 -6.801 1 62.09 89 PRO A N 1
ATOM 715 C CA . PRO A 1 89 ? -14.859 -19.219 -7.09 1 62.09 89 PRO A CA 1
ATOM 716 C C . PRO A 1 89 ? -14.336 -18.641 -8.398 1 62.09 89 PRO A C 1
ATOM 718 O O . PRO A 1 89 ? -13.344 -19.125 -8.945 1 62.09 89 PRO A O 1
ATOM 721 N N . ASP A 1 90 ? -14.953 -17.703 -8.797 1 79.81 90 ASP A N 1
ATOM 722 C CA . ASP A 1 90 ? -14.672 -16.875 -9.969 1 79.81 90 ASP A CA 1
ATOM 723 C C . ASP A 1 90 ? -13.227 -16.391 -9.961 1 79.81 9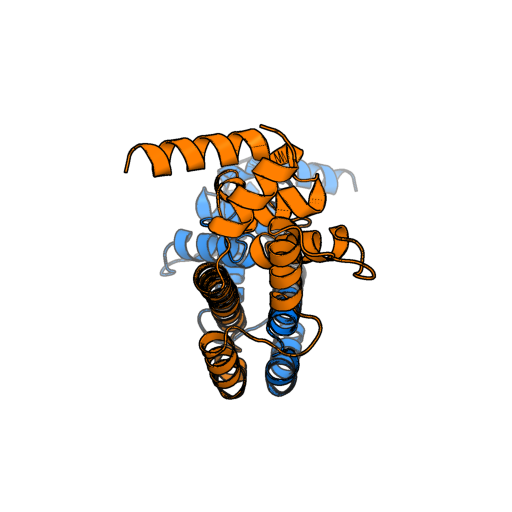0 ASP A C 1
ATOM 725 O O . ASP A 1 90 ? -12.727 -15.898 -8.938 1 79.81 90 ASP A O 1
ATOM 729 N N . ALA A 1 91 ? -12.469 -16.719 -10.969 1 89.31 91 ALA A N 1
ATOM 730 C CA . ALA A 1 91 ? -11.086 -16.312 -11.195 1 89.31 91 ALA A CA 1
ATOM 731 C C . ALA A 1 91 ? -10.891 -14.836 -10.867 1 89.31 91 ALA A C 1
ATOM 733 O O . ALA A 1 91 ? -9.836 -14.438 -10.359 1 89.31 91 ALA A O 1
ATOM 734 N N . SER A 1 92 ? -11.969 -14.195 -11.078 1 91.94 92 SER A N 1
ATOM 735 C CA . SER A 1 92 ? -11.875 -12.75 -10.898 1 91.94 92 SER A CA 1
ATOM 736 C C . SER A 1 92 ? -11.641 -12.391 -9.43 1 91.94 92 SER A C 1
ATOM 738 O O . SER A 1 92 ? -10.93 -11.43 -9.125 1 91.94 92 SER A O 1
ATOM 740 N N . ILE A 1 93 ? -12.148 -13.172 -8.539 1 94.5 93 ILE A N 1
ATOM 741 C CA . ILE A 1 93 ? -12 -12.914 -7.113 1 94.5 93 ILE A CA 1
ATOM 742 C C . ILE A 1 93 ? -10.539 -13.086 -6.707 1 94.5 93 ILE A C 1
ATOM 744 O O . ILE A 1 93 ? -9.977 -12.25 -5.992 1 94.5 93 ILE A O 1
ATOM 748 N N . HIS A 1 94 ? -9.914 -14.078 -7.246 1 95.56 94 HIS A N 1
ATOM 749 C CA . HIS A 1 94 ? -8.531 -14.375 -6.914 1 95.56 94 HIS A CA 1
ATOM 750 C C . HIS A 1 94 ? -7.582 -13.352 -7.531 1 95.56 94 HIS A C 1
ATOM 752 O O . HIS A 1 94 ? -6.676 -12.859 -6.855 1 95.56 94 HIS A O 1
ATOM 758 N N . VAL A 1 95 ? -7.84 -13.031 -8.734 1 97 95 VAL A N 1
ATOM 759 C CA . VAL A 1 95 ? -6.977 -12.094 -9.445 1 97 95 VAL A CA 1
ATOM 760 C C . VAL A 1 95 ? -7.078 -10.711 -8.805 1 97 95 VAL A C 1
ATOM 762 O O . VAL A 1 95 ? -6.062 -10.055 -8.562 1 97 95 VAL A O 1
ATOM 765 N N . LYS A 1 96 ? -8.258 -10.312 -8.508 1 96.81 96 LYS A N 1
ATOM 766 C CA . LYS A 1 96 ? -8.469 -9.016 -7.883 1 96.81 96 LYS A CA 1
ATOM 767 C C . LYS A 1 96 ? -7.793 -8.938 -6.52 1 96.81 96 LYS A C 1
ATOM 769 O O . LYS A 1 96 ? -7.227 -7.906 -6.152 1 96.81 96 LYS A O 1
ATOM 774 N N . ARG A 1 97 ? -7.848 -9.992 -5.805 1 97.38 97 ARG A N 1
ATOM 775 C CA . ARG A 1 97 ? -7.18 -10.047 -4.504 1 97.38 97 ARG A CA 1
ATOM 776 C C . ARG A 1 97 ? -5.676 -9.852 -4.652 1 97.38 97 ARG A C 1
ATOM 778 O O . ARG A 1 97 ? -5.066 -9.102 -3.893 1 97.38 97 ARG A O 1
ATOM 785 N N . ILE A 1 98 ? -5.125 -10.516 -5.609 1 98.38 98 ILE A N 1
ATOM 786 C CA . ILE A 1 98 ? -3.688 -10.422 -5.848 1 98.38 98 ILE A CA 1
ATOM 787 C C . ILE A 1 98 ? -3.318 -8.992 -6.223 1 98.38 98 ILE A C 1
ATOM 789 O O . ILE A 1 98 ? -2.389 -8.414 -5.652 1 98.38 98 ILE A O 1
ATOM 793 N N . TYR A 1 99 ? -4.105 -8.422 -7.133 1 98.44 99 TYR A N 1
ATOM 794 C CA . TYR A 1 99 ? -3.84 -7.059 -7.566 1 98.44 99 TYR A CA 1
ATOM 795 C C . TYR A 1 99 ? -3.92 -6.09 -6.391 1 98.44 99 TYR A C 1
ATOM 797 O O . TYR A 1 99 ? -3.045 -5.238 -6.219 1 98.44 99 TYR A O 1
ATOM 805 N N . LYS A 1 100 ? -4.93 -6.227 -5.637 1 98.25 100 LYS A N 1
ATOM 806 C CA . LYS A 1 100 ? -5.133 -5.332 -4.5 1 98.25 100 LYS A CA 1
ATOM 807 C C . LYS A 1 100 ? -4.02 -5.488 -3.469 1 98.25 100 LYS A C 1
ATOM 809 O O . LYS A 1 100 ? -3.441 -4.496 -3.018 1 98.25 100 LYS A O 1
ATOM 814 N N . ALA A 1 101 ? -3.705 -6.695 -3.145 1 98.38 101 ALA A N 1
ATOM 815 C CA . ALA A 1 101 ? -2.727 -6.973 -2.096 1 98.38 101 ALA A CA 1
ATOM 816 C C . ALA A 1 101 ? -1.345 -6.453 -2.486 1 98.38 101 ALA A C 1
ATOM 818 O O . ALA A 1 101 ? -0.62 -5.91 -1.649 1 98.38 101 ALA A O 1
ATOM 819 N N . LEU A 1 102 ? -1.02 -6.535 -3.734 1 98.62 102 LEU A N 1
ATOM 820 C CA . LEU A 1 102 ? 0.355 -6.258 -4.137 1 98.62 102 LEU A CA 1
ATOM 821 C C . LEU A 1 102 ? 0.489 -4.836 -4.668 1 98.62 102 LEU A C 1
ATOM 823 O O . LEU A 1 102 ? 1.556 -4.227 -4.562 1 98.62 102 LEU A O 1
ATOM 827 N N . TYR A 1 103 ? -0.628 -4.246 -5.203 1 98.56 103 TYR A N 1
ATOM 828 C CA . TYR A 1 103 ? -0.396 -3.053 -6.004 1 98.56 103 TYR A CA 1
ATOM 829 C C . TYR A 1 103 ? -1.362 -1.939 -5.621 1 98.56 103 TYR A C 1
ATOM 831 O O . TYR A 1 103 ? -1.443 -0.916 -6.301 1 98.56 103 TYR A O 1
ATOM 839 N N . GLN A 1 104 ? -2.084 -2.125 -4.586 1 98.5 104 GLN A N 1
ATOM 840 C CA . GLN A 1 104 ? -2.908 -1.023 -4.102 1 98.5 104 GLN A CA 1
ATOM 841 C C . GLN A 1 104 ? -2.271 -0.354 -2.887 1 98.5 104 GLN A C 1
ATOM 843 O O . GLN A 1 104 ? -2.047 -1.001 -1.862 1 98.5 104 GLN A O 1
ATOM 848 N N . ALA A 1 105 ? -2.02 0.897 -3.055 1 98.38 105 ALA A N 1
ATOM 849 C CA . ALA A 1 105 ? -1.476 1.681 -1.949 1 98.38 105 ALA A CA 1
ATOM 850 C C . ALA A 1 105 ? -2.559 2.018 -0.929 1 98.38 105 ALA A C 1
ATOM 852 O O . ALA A 1 105 ? -3.752 1.945 -1.235 1 98.38 105 ALA A O 1
ATOM 853 N N . PRO A 1 106 ? -2.154 2.383 0.302 1 98.44 106 PRO A N 1
ATOM 854 C CA . PRO A 1 106 ? -3.113 2.633 1.38 1 98.44 106 PRO A CA 1
ATOM 855 C C . PRO A 1 106 ? -4.168 3.674 1.003 1 98.44 106 PRO A C 1
ATOM 857 O O . PRO A 1 106 ? -5.352 3.486 1.286 1 98.44 106 PRO A O 1
ATOM 860 N N . ALA A 1 107 ? -3.758 4.711 0.302 1 98.06 107 ALA A N 1
ATOM 861 C CA . ALA A 1 107 ? -4.684 5.812 0.048 1 98.06 107 ALA A CA 1
ATOM 862 C C . ALA A 1 107 ? -5.203 5.773 -1.387 1 98.06 107 ALA A C 1
ATOM 864 O O . ALA A 1 107 ? -5.902 6.688 -1.825 1 98.06 107 ALA A O 1
ATOM 865 N N . ALA A 1 108 ? -4.793 4.777 -2.102 1 96.56 108 ALA A N 1
ATOM 866 C CA . ALA A 1 108 ? -5.25 4.66 -3.482 1 96.56 108 ALA A CA 1
ATOM 867 C C . ALA A 1 108 ? -6.629 4.008 -3.551 1 96.56 108 ALA A C 1
ATOM 869 O O . ALA A 1 108 ? -6.945 3.127 -2.748 1 96.56 108 ALA A O 1
ATOM 870 N N . ARG A 1 109 ? -7.363 4.367 -4.566 1 93.56 109 ARG A N 1
ATOM 871 C CA . ARG A 1 109 ? -8.711 3.83 -4.742 1 93.56 109 ARG A CA 1
ATOM 872 C C . ARG A 1 109 ? -8.68 2.51 -5.504 1 93.56 109 ARG A C 1
ATOM 874 O O . ARG A 1 109 ? -9.617 1.718 -5.426 1 93.56 109 ARG A O 1
ATOM 881 N N . ALA A 1 110 ? -7.707 2.312 -6.223 1 95.94 110 ALA A N 1
ATOM 882 C CA . ALA A 1 110 ? -7.562 1.121 -7.055 1 95.94 110 ALA A CA 1
ATOM 883 C C . ALA A 1 110 ? -6.094 0.728 -7.199 1 95.94 110 ALA A C 1
ATOM 885 O O . ALA A 1 110 ? -5.199 1.562 -7.027 1 95.94 110 ALA A O 1
ATOM 886 N N . PRO A 1 111 ? -5.848 -0.534 -7.496 1 97.69 111 PRO A N 1
ATOM 887 C CA . PRO A 1 111 ? -4.461 -0.933 -7.75 1 97.69 111 PRO A CA 1
ATOM 888 C C . PRO A 1 111 ? -3.906 -0.34 -9.047 1 97.69 111 PRO A C 1
ATOM 890 O O . PRO A 1 111 ? -4.652 -0.15 -10.008 1 97.69 111 PRO A O 1
ATOM 893 N N . VAL A 1 112 ? -2.672 -0.074 -9.023 1 97.06 112 VAL A N 1
ATOM 894 C CA . VAL A 1 112 ? -1.938 0.338 -10.219 1 97.06 112 VAL A CA 1
ATOM 895 C C . VAL A 1 112 ? -0.886 -0.713 -10.562 1 97.06 112 VAL A C 1
ATOM 897 O O . VAL A 1 112 ? 0.165 -0.785 -9.922 1 97.06 112 VAL A O 1
ATOM 900 N N . ILE A 1 113 ? -1.134 -1.42 -11.625 1 97 113 ILE A N 1
ATOM 901 C CA . ILE A 1 113 ? -0.271 -2.543 -11.977 1 97 113 ILE A CA 1
ATOM 902 C C . ILE A 1 113 ? 0.792 -2.082 -12.977 1 97 113 ILE A C 1
ATOM 904 O O . ILE A 1 113 ? 0.467 -1.599 -14.062 1 97 113 ILE A O 1
ATOM 908 N N . PRO A 1 114 ? 2.01 -2.232 -12.672 1 96.31 114 PRO A N 1
ATOM 909 C CA . PRO A 1 114 ? 3.053 -1.848 -13.625 1 96.31 114 PRO A CA 1
ATOM 910 C C . PRO A 1 114 ? 3.166 -2.82 -14.797 1 96.31 114 PRO A C 1
ATOM 912 O O . PRO A 1 114 ? 2.861 -4.008 -14.656 1 96.31 114 PRO A O 1
ATOM 915 N N . ASP A 1 115 ? 3.754 -2.367 -15.852 1 94.44 115 ASP A N 1
ATOM 916 C CA . ASP A 1 115 ? 3.832 -3.143 -17.094 1 94.44 115 ASP A CA 1
ATOM 917 C C . ASP A 1 115 ? 4.699 -4.387 -16.906 1 94.44 115 ASP A C 1
ATOM 919 O O . ASP A 1 115 ? 4.418 -5.438 -17.484 1 94.44 115 ASP A O 1
ATOM 923 N N . TYR A 1 116 ? 5.711 -4.273 -16.156 1 93.5 116 TYR A N 1
ATOM 924 C CA . TYR A 1 116 ? 6.648 -5.383 -16.016 1 93.5 116 TYR A CA 1
ATOM 925 C C . TYR A 1 116 ? 5.988 -6.578 -15.352 1 93.5 116 TYR A C 1
ATOM 927 O O . TYR A 1 116 ? 6.449 -7.715 -15.492 1 93.5 116 TYR A O 1
ATOM 935 N N . PHE A 1 117 ? 4.961 -6.355 -14.586 1 96.69 117 PHE A N 1
ATOM 936 C CA . PHE A 1 117 ? 4.27 -7.414 -13.859 1 96.69 117 PHE A CA 1
ATOM 937 C C . PHE A 1 117 ? 3.783 -8.5 -14.82 1 96.69 117 PHE A C 1
ATOM 939 O O . PHE A 1 117 ? 3.861 -9.688 -14.508 1 96.69 117 PHE A O 1
ATOM 946 N N . TRP A 1 118 ? 3.357 -8.117 -15.969 1 95.06 118 TRP A N 1
ATOM 947 C CA . TRP A 1 118 ? 2.682 -9.008 -16.906 1 95.06 118 TRP A CA 1
ATOM 948 C C . TRP A 1 118 ? 3.664 -10.008 -17.516 1 95.06 118 TRP A C 1
ATOM 950 O O . TRP A 1 118 ? 3.258 -10.992 -18.125 1 95.06 118 TRP A O 1
ATOM 960 N N . ARG A 1 119 ? 4.965 -9.758 -17.219 1 92.06 119 ARG A N 1
ATOM 961 C CA . ARG A 1 119 ? 5.98 -10.656 -17.766 1 92.06 119 ARG A CA 1
ATOM 962 C C . ARG A 1 119 ? 6.562 -11.539 -16.656 1 92.06 119 ARG A C 1
ATOM 964 O O . ARG A 1 119 ? 7.449 -12.352 -16.922 1 92.06 119 ARG A O 1
ATOM 971 N N . THR A 1 120 ? 6.074 -11.367 -15.484 1 94.31 120 THR A N 1
ATOM 972 C CA . THR A 1 120 ? 6.48 -12.234 -14.383 1 94.31 120 THR A CA 1
ATOM 973 C C . THR A 1 120 ? 5.656 -13.523 -14.375 1 94.31 120 THR A C 1
ATOM 975 O O . THR A 1 120 ? 4.574 -13.57 -14.961 1 94.31 120 THR A O 1
ATOM 978 N N . PRO A 1 121 ? 6.141 -14.547 -13.695 1 95.31 121 PRO A N 1
ATOM 979 C CA . PRO A 1 121 ? 5.352 -15.773 -13.594 1 95.31 121 PRO A CA 1
ATOM 980 C C . PRO A 1 121 ? 3.963 -15.539 -13 1 95.31 121 PRO A C 1
ATOM 982 O O . PRO A 1 121 ? 2.971 -16.062 -13.508 1 95.31 121 PRO A O 1
ATOM 985 N N . LEU A 1 122 ? 3.895 -14.719 -11.977 1 97.69 122 LEU A N 1
ATOM 986 C CA . LEU A 1 122 ? 2.609 -14.438 -11.344 1 97.69 122 LEU A CA 1
ATOM 987 C C . LEU A 1 122 ? 1.707 -13.641 -12.281 1 97.69 122 LEU A C 1
ATOM 989 O O . LEU A 1 122 ? 0.507 -13.914 -12.375 1 97.69 122 LEU A O 1
ATOM 993 N N . GLY A 1 123 ? 2.275 -12.656 -12.953 1 97.44 123 GLY A N 1
ATOM 994 C CA . GLY A 1 123 ? 1.505 -11.867 -13.898 1 97.44 123 GLY A CA 1
ATOM 995 C C . GLY A 1 123 ? 0.931 -12.695 -15.031 1 97.44 123 GLY A C 1
ATOM 996 O O . GLY A 1 123 ? -0.239 -12.547 -15.391 1 97.44 123 GLY A O 1
ATOM 997 N N . VAL A 1 124 ? 1.716 -13.586 -15.578 1 96.81 124 VAL A N 1
ATOM 998 C CA . VAL A 1 124 ? 1.278 -14.477 -16.656 1 96.81 124 VAL A CA 1
ATOM 999 C C . VAL A 1 124 ? 0.149 -15.375 -16.156 1 96.81 124 VAL A C 1
ATOM 1001 O O . VAL A 1 124 ? -0.856 -15.555 -16.844 1 96.81 124 VAL A O 1
ATOM 1004 N N . ALA A 1 125 ? 0.32 -15.883 -14.977 1 96.94 125 ALA A N 1
ATOM 1005 C CA . ALA A 1 125 ? -0.716 -16.734 -14.383 1 96.94 125 ALA A CA 1
ATOM 1006 C C . ALA A 1 125 ? -2.016 -15.953 -14.195 1 96.94 125 ALA A C 1
ATOM 1008 O O . ALA A 1 125 ? -3.1 -16.469 -14.477 1 96.94 125 ALA A O 1
ATOM 1009 N N . CYS A 1 126 ? -1.921 -14.719 -13.75 1 97.31 126 CYS A N 1
ATOM 1010 C CA . CYS A 1 126 ? -3.102 -13.875 -13.562 1 97.31 126 CYS A CA 1
ATOM 1011 C C . CYS A 1 126 ? -3.783 -13.602 -14.898 1 97.31 126 CYS A C 1
ATOM 1013 O O . CYS A 1 126 ? -5.008 -13.68 -15 1 97.31 126 CYS A O 1
ATOM 1015 N N . LEU A 1 127 ? -3.002 -13.328 -15.906 1 95.94 127 LEU A N 1
ATOM 1016 C CA . LEU A 1 127 ? -3.551 -13.07 -17.234 1 95.94 127 LEU A CA 1
ATOM 1017 C C . LEU A 1 127 ? -4.266 -14.305 -17.781 1 95.94 127 LEU A C 1
ATOM 1019 O O . LEU A 1 127 ? -5.355 -14.195 -18.344 1 95.94 127 LEU A O 1
ATOM 1023 N N . THR A 1 128 ? -3.678 -15.422 -17.594 1 95.25 128 THR A N 1
ATOM 1024 C CA . THR A 1 128 ? -4.277 -16.672 -18.047 1 95.25 128 THR A CA 1
ATOM 1025 C C . THR A 1 128 ? -5.609 -16.922 -17.344 1 95.25 128 THR A C 1
ATOM 1027 O O . THR A 1 128 ? -6.59 -17.312 -17.984 1 95.25 128 THR A O 1
ATOM 1030 N N . ALA A 1 129 ? -5.609 -16.656 -16.078 1 94.94 129 ALA A N 1
ATOM 1031 C CA . ALA A 1 129 ? -6.82 -16.875 -15.289 1 94.94 129 ALA A CA 1
ATOM 1032 C C . ALA A 1 129 ? -7.922 -15.906 -15.695 1 94.94 129 ALA A C 1
ATOM 1034 O O . ALA A 1 129 ? -9.094 -16.281 -15.773 1 94.94 129 ALA A O 1
ATOM 1035 N N . GLU A 1 130 ? -7.551 -14.727 -15.945 1 93 130 GLU A N 1
ATOM 1036 C CA . GLU A 1 130 ? -8.523 -13.664 -16.188 1 93 130 GLU A CA 1
ATOM 1037 C C . GLU A 1 130 ? -9.008 -13.68 -17.641 1 93 130 GLU A C 1
ATOM 1039 O O . GLU A 1 130 ? -10.188 -13.445 -17.906 1 93 130 GLU A O 1
ATOM 1044 N N . GLN A 1 131 ? -8.102 -14 -18.578 1 92.62 131 GLN A N 1
ATOM 1045 C CA . GLN A 1 131 ? -8.43 -13.766 -19.969 1 92.62 131 GLN A CA 1
ATOM 1046 C C . GLN A 1 131 ? -8.266 -15.039 -20.797 1 92.62 131 GLN A C 1
ATOM 1048 O O . GLN A 1 131 ? -8.539 -15.047 -22 1 92.62 131 GLN A O 1
ATOM 1053 N N . GLY A 1 132 ? -7.844 -16.094 -20.188 1 91.69 132 GLY A N 1
ATOM 1054 C CA . GLY A 1 132 ? -7.609 -17.328 -20.906 1 91.69 132 GLY A CA 1
ATOM 1055 C C . GLY A 1 132 ? -6.199 -17.453 -21.438 1 91.69 132 GLY A C 1
ATOM 1056 O O . GLY A 1 132 ? -5.465 -16.453 -21.5 1 91.69 132 GLY A O 1
ATOM 1057 N N . ILE A 1 133 ? -5.844 -18.562 -21.875 1 93.62 133 ILE A N 1
ATOM 1058 C CA . ILE A 1 133 ? -4.473 -18.906 -22.234 1 93.62 133 ILE A CA 1
ATOM 1059 C C . ILE A 1 133 ? -4.078 -18.156 -23.5 1 93.62 133 ILE A C 1
ATOM 1061 O O . ILE A 1 133 ? -2.895 -17.875 -23.719 1 93.62 133 ILE A O 1
ATOM 1065 N N . ALA A 1 134 ? -5.008 -17.844 -24.344 1 93.56 134 ALA A N 1
ATOM 1066 C CA . ALA A 1 134 ? -4.719 -17.141 -25.594 1 93.56 134 ALA A CA 1
ATOM 1067 C C . ALA A 1 134 ? -4.109 -15.773 -25.328 1 93.56 134 ALA A C 1
ATOM 1069 O O . ALA A 1 134 ? -3.373 -15.242 -26.172 1 93.56 134 ALA A O 1
ATOM 1070 N N . ALA A 1 135 ? -4.281 -15.273 -24.172 1 93.94 135 ALA A N 1
ATOM 1071 C CA . ALA A 1 135 ? -3.814 -13.938 -23.812 1 93.94 135 ALA A CA 1
ATOM 1072 C C . ALA A 1 135 ? -2.305 -13.93 -23.594 1 93.94 135 ALA A C 1
ATOM 1074 O O . ALA A 1 135 ? -1.685 -12.859 -23.562 1 93.94 135 ALA A O 1
ATOM 1075 N N . VAL A 1 136 ? -1.728 -15.094 -23.5 1 95.69 136 VAL A N 1
ATOM 1076 C CA . VAL A 1 136 ? -0.31 -15.094 -23.141 1 95.69 136 VAL A CA 1
ATOM 1077 C C . VAL A 1 136 ? 0.481 -15.852 -24.203 1 95.69 136 VAL A C 1
ATOM 1079 O O . VAL A 1 136 ? 1.586 -16.328 -23.953 1 95.69 136 VAL A O 1
ATOM 1082 N N . TYR A 1 137 ? -0.032 -16.016 -25.359 1 94.44 137 TYR A N 1
ATOM 1083 C CA . TYR A 1 137 ? 0.644 -16.734 -26.438 1 94.44 137 TYR A CA 1
ATOM 1084 C C . TYR A 1 137 ? 1.969 -16.078 -26.781 1 94.44 137 TYR A C 1
ATOM 1086 O O . TYR A 1 137 ? 2.98 -16.75 -26.984 1 94.44 137 TYR A O 1
ATOM 1094 N N . ASP A 1 138 ? 1.93 -14.797 -26.859 1 92.12 138 ASP A N 1
ATOM 1095 C CA . ASP A 1 138 ? 3.139 -14.062 -27.219 1 92.12 138 ASP A CA 1
ATOM 1096 C C . ASP A 1 138 ? 4.242 -14.281 -26.188 1 92.12 138 ASP A C 1
ATOM 1098 O O . ASP A 1 138 ? 5.418 -14.406 -26.547 1 92.12 138 ASP A O 1
ATOM 1102 N N . ILE A 1 139 ? 3.857 -14.305 -24.969 1 91.31 139 ILE A N 1
ATOM 1103 C CA . ILE A 1 139 ? 4.816 -14.5 -23.891 1 91.31 139 ILE A CA 1
ATOM 1104 C C . ILE A 1 139 ? 5.379 -15.922 -23.953 1 91.31 139 ILE A C 1
ATOM 1106 O O . ILE A 1 139 ? 6.582 -16.125 -23.781 1 91.31 139 ILE A O 1
ATOM 1110 N N . ILE A 1 140 ? 4.559 -16.859 -24.219 1 90.75 140 ILE A N 1
ATOM 1111 C CA . ILE A 1 140 ? 4.957 -18.266 -24.297 1 90.75 140 ILE A CA 1
ATOM 1112 C C . ILE A 1 140 ? 5.93 -18.453 -25.469 1 90.75 140 ILE A C 1
ATOM 1114 O O . ILE A 1 140 ? 6.934 -19.156 -25.328 1 90.75 140 ILE A O 1
ATOM 1118 N N . GLU A 1 141 ? 5.594 -17.844 -26.5 1 88.38 141 GLU A N 1
ATOM 1119 C CA . GLU A 1 141 ? 6.465 -17.938 -27.656 1 88.38 141 GLU A CA 1
ATOM 1120 C C . GLU A 1 141 ? 7.848 -17.359 -27.359 1 88.38 141 GLU A C 1
ATOM 1122 O O . GLU A 1 141 ? 8.859 -17.938 -27.766 1 88.38 141 GLU A O 1
ATOM 1127 N N . GLU A 1 142 ? 7.895 -16.328 -26.672 1 85.56 142 GLU A N 1
ATOM 1128 C CA . GLU A 1 142 ? 9.164 -15.727 -26.2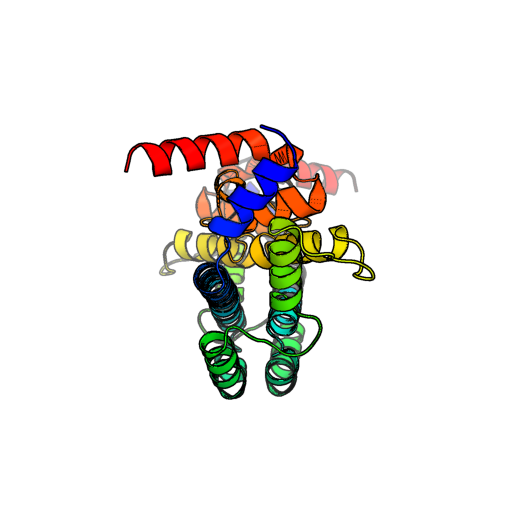66 1 85.56 142 GLU A CA 1
ATOM 1129 C C . GLU A 1 142 ? 9.953 -16.656 -25.359 1 85.56 142 GLU A C 1
ATOM 1131 O O . GLU A 1 142 ? 11.172 -16.781 -25.484 1 85.56 142 GLU A O 1
ATOM 1136 N N . LEU A 1 143 ? 9.258 -17.266 -24.453 1 79.62 143 LEU A N 1
ATOM 1137 C CA . LEU A 1 143 ? 9.875 -18.203 -23.531 1 79.62 143 LEU A CA 1
ATOM 1138 C C . LEU A 1 143 ? 10.445 -19.422 -24.266 1 79.62 143 LEU A C 1
ATOM 1140 O O . LEU A 1 143 ? 11.531 -19.906 -23.922 1 79.62 143 LEU A O 1
ATOM 1144 N N . GLU A 1 144 ? 9.727 -19.891 -25.234 1 78.06 144 GLU A N 1
ATOM 1145 C CA . GLU A 1 144 ? 10.164 -21.016 -26.031 1 78.06 144 GLU A CA 1
ATOM 1146 C C . GLU A 1 144 ? 11.438 -20.672 -26.812 1 78.06 144 GLU A C 1
ATOM 1148 O O . GLU A 1 144 ? 12.33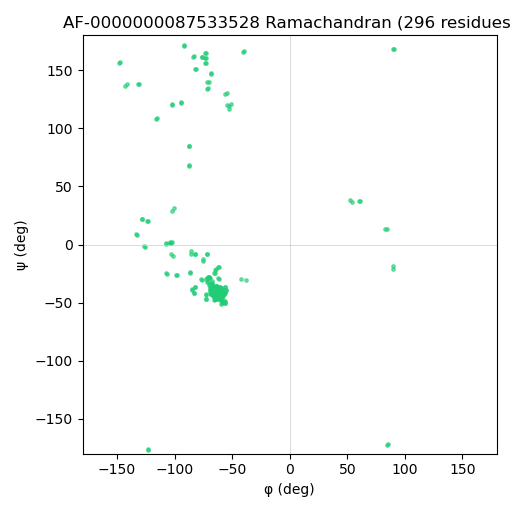6 -21.516 -26.938 1 78.06 144 GLU A O 1
ATOM 1153 N N . GLN A 1 145 ? 11.453 -19.469 -27.219 1 78.12 145 GLN A N 1
ATOM 1154 C CA . GLN A 1 145 ? 12.625 -19.047 -27.984 1 78.12 145 GLN A CA 1
ATOM 1155 C C . GLN A 1 145 ? 13.867 -18.984 -27.109 1 78.12 145 GLN A C 1
ATOM 1157 O O . GLN A 1 145 ? 14.953 -19.375 -27.531 1 78.12 145 GLN A O 1
ATOM 1162 N N . ILE A 1 146 ? 13.672 -18.578 -25.906 1 68.5 146 ILE A N 1
ATOM 1163 C CA . ILE A 1 146 ? 14.789 -18.5 -24.969 1 68.5 146 ILE A CA 1
ATOM 1164 C C . ILE A 1 146 ? 15.25 -19.922 -24.625 1 68.5 146 ILE A C 1
ATOM 1166 O O . ILE A 1 146 ? 16.453 -20.188 -24.547 1 68.5 146 ILE A O 1
ATOM 1170 N N . HIS A 1 147 ? 14.344 -20.875 -24.453 1 64.88 147 HIS A N 1
ATOM 1171 C CA . HIS A 1 147 ? 14.664 -22.25 -24.078 1 64.88 147 HIS A CA 1
ATOM 1172 C C . HIS A 1 147 ? 15.312 -22.984 -25.25 1 64.88 147 HIS A C 1
ATOM 1174 O O . HIS A 1 147 ? 16.125 -23.891 -25.047 1 64.88 147 HIS A O 1
ATOM 1180 N N . ARG A 1 148 ? 14.984 -22.609 -26.453 1 68.38 148 ARG A N 1
ATOM 1181 C CA . ARG A 1 148 ? 15.578 -23.25 -27.625 1 68.38 148 ARG A CA 1
ATOM 1182 C C . ARG A 1 148 ? 17 -22.75 -27.859 1 68.38 148 ARG A C 1
ATOM 1184 O O . ARG A 1 148 ? 17.844 -23.469 -28.391 1 68.38 148 ARG A O 1
ATOM 1191 N N . THR A 1 149 ? 17.203 -21.594 -27.484 1 63.94 149 THR A N 1
ATOM 1192 C CA . THR A 1 149 ? 18.531 -21.047 -27.703 1 63.94 149 THR A CA 1
ATOM 1193 C C . THR A 1 149 ? 19.469 -21.422 -26.547 1 63.94 149 THR A C 1
ATOM 1195 O O . THR A 1 149 ? 20.688 -21.219 -26.641 1 63.94 149 THR A O 1
ATOM 1198 N N . GLU A 1 150 ? 19.062 -21.953 -25.562 1 52.47 150 GLU A N 1
ATOM 1199 C CA . GLU A 1 150 ? 19.938 -22.469 -24.531 1 52.47 150 GLU A CA 1
ATOM 1200 C C . GLU A 1 150 ? 20.234 -23.953 -24.734 1 52.47 150 GLU A C 1
ATOM 1202 O O . GLU A 1 150 ? 19.391 -24.703 -25.219 1 52.47 150 GLU A O 1
ATOM 1207 N N . MET B 1 1 ? -0.809 37.969 -5.703 1 81.75 1 MET B N 1
ATOM 1208 C CA . MET B 1 1 ? -0.676 37.656 -4.289 1 81.75 1 MET B CA 1
ATOM 1209 C C . MET B 1 1 ? 0.792 37.562 -3.889 1 81.75 1 MET B C 1
ATOM 1211 O O . MET B 1 1 ? 1.603 36.969 -4.621 1 81.75 1 MET B O 1
ATOM 1215 N N . ASP B 1 2 ? 1.167 38.25 -2.807 1 89.06 2 ASP B N 1
ATOM 1216 C CA . ASP B 1 2 ? 2.555 38.125 -2.375 1 89.06 2 ASP B CA 1
ATOM 1217 C C . ASP B 1 2 ? 2.713 37 -1.357 1 89.06 2 ASP B C 1
ATOM 1219 O O . ASP B 1 2 ? 1.729 36.375 -0.966 1 89.06 2 ASP B O 1
ATOM 1223 N N . GLU B 1 3 ? 3.91 36.656 -1.021 1 91.56 3 GLU B N 1
ATOM 1224 C CA . GLU B 1 3 ? 4.238 35.5 -0.163 1 91.56 3 GLU B CA 1
ATOM 1225 C C . GLU B 1 3 ? 3.58 35.656 1.208 1 91.56 3 GLU B C 1
ATOM 1227 O O . GLU B 1 3 ? 3.023 34.688 1.734 1 91.56 3 GLU B O 1
ATOM 1232 N N . LYS B 1 4 ? 3.648 36.781 1.752 1 92.31 4 LYS B N 1
ATOM 1233 C CA . LYS B 1 4 ? 3.068 37.031 3.068 1 92.31 4 LYS B CA 1
ATOM 1234 C C . LYS B 1 4 ? 1.562 36.781 3.059 1 92.31 4 LYS B C 1
ATOM 1236 O O . LYS B 1 4 ? 1.021 36.156 3.969 1 92.31 4 LYS B O 1
ATOM 1241 N N . GLN B 1 5 ? 0.931 37.281 2.084 1 92 5 GLN B N 1
ATOM 1242 C CA . GLN B 1 5 ? -0.509 37.094 1.937 1 92 5 GLN B CA 1
ATOM 1243 C C . GLN B 1 5 ? -0.862 35.625 1.775 1 92 5 GLN B C 1
ATOM 1245 O O . GLN B 1 5 ? -1.871 35.156 2.311 1 92 5 GLN B O 1
ATOM 1250 N N . ALA B 1 6 ? -0.056 35 1.061 1 93.25 6 ALA B N 1
ATOM 1251 C CA . ALA B 1 6 ? -0.285 33.562 0.821 1 93.25 6 ALA B CA 1
ATOM 1252 C C . ALA B 1 6 ? -0.205 32.781 2.121 1 93.25 6 ALA B C 1
ATOM 1254 O O . ALA B 1 6 ? -1.083 31.953 2.412 1 93.25 6 ALA B O 1
ATOM 1255 N N . TYR B 1 7 ? 0.807 33.062 2.959 1 93.19 7 TYR B N 1
ATOM 1256 C CA . TYR B 1 7 ? 0.948 32.344 4.23 1 93.19 7 TYR B CA 1
ATOM 1257 C C . TYR B 1 7 ? -0.195 32.688 5.176 1 93.19 7 TYR B C 1
ATOM 1259 O O . TYR B 1 7 ? -0.659 31.844 5.941 1 93.19 7 TYR B O 1
ATOM 1267 N N . GLU B 1 8 ? -0.617 33.906 5.148 1 92.62 8 GLU B N 1
ATOM 1268 C CA . GLU B 1 8 ? -1.751 34.312 5.98 1 92.62 8 GLU B CA 1
ATOM 1269 C C . GLU B 1 8 ? -3.008 33.531 5.605 1 92.62 8 GLU B C 1
ATOM 1271 O O . GLU B 1 8 ? -3.758 33.094 6.484 1 92.62 8 GLU B O 1
ATOM 1276 N N . MET B 1 9 ? -3.17 33.344 4.32 1 92.25 9 MET B N 1
ATOM 1277 C CA . MET B 1 9 ? -4.32 32.562 3.857 1 92.25 9 MET B CA 1
ATOM 1278 C C . MET B 1 9 ? -4.215 31.125 4.305 1 92.25 9 MET B C 1
ATOM 1280 O O . MET B 1 9 ? -5.18 30.562 4.828 1 92.25 9 MET B O 1
ATOM 1284 N N . LEU B 1 10 ? -3.1 30.516 4.121 1 94.06 10 LEU B N 1
ATOM 1285 C CA . LEU B 1 10 ? -2.936 29.125 4.516 1 94.06 10 LEU B CA 1
ATOM 1286 C C . LEU B 1 10 ? -3.062 28.969 6.027 1 94.06 10 LEU B C 1
ATOM 1288 O O . LEU B 1 10 ? -3.605 27.969 6.508 1 94.06 10 LEU B O 1
ATOM 1292 N N . ARG B 1 11 ? -2.561 29.938 6.758 1 92.88 11 ARG B N 1
ATOM 1293 C CA . ARG B 1 11 ? -2.699 29.906 8.211 1 92.88 11 ARG B CA 1
ATOM 1294 C C . ARG B 1 11 ? -4.168 29.891 8.617 1 92.88 11 ARG B C 1
ATOM 1296 O O . ARG B 1 11 ? -4.539 29.234 9.594 1 92.88 11 ARG B O 1
ATOM 1303 N N . SER B 1 12 ? -4.938 30.609 7.895 1 91.31 12 SER B N 1
ATOM 1304 C CA . SER B 1 12 ? -6.363 30.656 8.195 1 91.31 12 SER B CA 1
ATOM 1305 C C . SER B 1 12 ? -7.047 29.328 7.848 1 91.31 12 SER B C 1
ATOM 1307 O O . SER B 1 12 ? -8.047 28.969 8.461 1 91.31 12 SER B O 1
ATOM 1309 N N . VAL B 1 13 ? -6.547 28.625 6.906 1 91.31 13 VAL B N 1
ATOM 1310 C CA . VAL B 1 13 ? -7.109 27.359 6.453 1 91.31 13 VAL B CA 1
ATOM 1311 C C . VAL B 1 13 ? -6.621 26.234 7.355 1 91.31 13 VAL B C 1
ATOM 1313 O O . VAL B 1 13 ? -7.406 25.359 7.75 1 91.31 13 VAL B O 1
ATOM 1316 N N . TYR B 1 14 ? -5.348 26.281 7.711 1 94.62 14 TYR B N 1
ATOM 1317 C CA . TYR B 1 14 ? -4.734 25.219 8.508 1 94.62 14 TYR B CA 1
ATOM 1318 C C . TYR B 1 14 ? -4.918 25.484 9.992 1 94.62 14 TYR B C 1
ATOM 1320 O O . TYR B 1 14 ? -3.943 25.656 10.727 1 94.62 14 TYR B O 1
ATOM 1328 N N . THR B 1 15 ? -6.156 25.375 10.398 1 94.88 15 THR B N 1
ATOM 1329 C CA . THR B 1 15 ? -6.484 25.469 11.82 1 94.88 15 THR B CA 1
ATOM 1330 C C . THR B 1 15 ? -6.047 24.203 12.555 1 94.88 15 THR B C 1
ATOM 1332 O O . THR B 1 15 ? -5.797 23.172 11.93 1 94.88 15 THR B O 1
ATOM 1335 N N . ASN B 1 16 ? -6.012 24.297 13.852 1 93.94 16 ASN B N 1
ATOM 1336 C CA . ASN B 1 16 ? -5.707 23.109 14.656 1 93.94 16 ASN B CA 1
ATOM 1337 C C . ASN B 1 16 ? -6.711 21.984 14.414 1 93.94 16 ASN B C 1
ATOM 1339 O O . ASN B 1 16 ? -6.336 20.812 14.352 1 93.94 16 ASN B O 1
ATOM 1343 N N . GLU B 1 17 ? -7.965 22.391 14.25 1 94.94 17 GLU B N 1
ATOM 1344 C CA . GLU B 1 17 ? -9.016 21.406 14.023 1 94.94 17 GLU B CA 1
ATOM 1345 C C . GLU B 1 17 ? -8.812 20.672 12.703 1 94.94 17 GLU B C 1
ATOM 1347 O O . GLU B 1 17 ? -8.875 19.438 12.648 1 94.94 17 GLU B O 1
ATOM 1352 N N . LEU B 1 18 ? -8.531 21.422 11.633 1 94.88 18 LEU B N 1
ATOM 1353 C CA . LEU B 1 18 ? -8.297 20.812 10.328 1 94.88 18 LEU B CA 1
ATOM 1354 C C . LEU B 1 18 ? -7.094 19.875 10.383 1 94.88 18 LEU B C 1
ATOM 1356 O O . LEU B 1 18 ? -7.152 18.75 9.867 1 94.88 18 LEU B O 1
ATOM 1360 N N . MET B 1 19 ? -6.078 20.328 11.023 1 95.5 19 MET B N 1
ATOM 1361 C CA . MET B 1 19 ? -4.848 19.547 11.078 1 95.5 19 MET B CA 1
ATOM 1362 C C . MET B 1 19 ? -5.055 18.25 11.867 1 95.5 19 MET B C 1
ATOM 1364 O O . MET B 1 19 ? -4.582 17.188 11.461 1 95.5 19 MET B O 1
ATOM 1368 N N . MET B 1 20 ? -5.816 18.359 12.922 1 95.88 20 MET B N 1
ATOM 1369 C CA . MET B 1 20 ? -6.113 17.172 13.727 1 95.88 20 MET B CA 1
ATOM 1370 C C . MET B 1 20 ? -6.973 16.188 12.945 1 95.88 20 MET B C 1
ATOM 1372 O O . MET B 1 20 ? -6.715 14.977 12.969 1 95.88 20 MET B O 1
ATOM 1376 N N . GLU B 1 21 ? -7.934 16.672 12.25 1 95.69 21 GLU B N 1
ATOM 1377 C CA . GLU B 1 21 ? -8.812 15.812 11.453 1 95.69 21 GLU B CA 1
ATOM 1378 C C . GLU B 1 21 ? -8.039 15.125 10.328 1 95.69 21 GLU B C 1
ATOM 1380 O O . GLU B 1 21 ? -8.273 13.945 10.047 1 95.69 21 GLU B O 1
ATOM 1385 N N . GLU B 1 22 ? -7.168 15.891 9.703 1 96.12 22 GLU B N 1
ATOM 1386 C CA . GLU B 1 22 ? -6.355 15.312 8.641 1 96.12 22 GLU B CA 1
ATOM 1387 C C . GLU B 1 22 ? -5.434 14.219 9.188 1 96.12 22 GLU B C 1
ATOM 1389 O O . GLU B 1 22 ? -5.246 13.18 8.547 1 96.12 22 GLU B O 1
ATOM 1394 N N . LYS B 1 23 ? -4.855 14.477 10.328 1 96.69 23 LYS B N 1
ATOM 1395 C CA . LYS B 1 23 ? -4.027 13.453 10.953 1 96.69 23 LYS B CA 1
ATOM 1396 C C . LYS B 1 23 ? -4.84 12.195 11.25 1 96.69 23 LYS B C 1
ATOM 1398 O O . LYS B 1 23 ? -4.383 11.078 11 1 96.69 23 LYS B O 1
ATOM 1403 N N . ARG B 1 24 ? -6.012 12.367 11.734 1 96.56 24 ARG B N 1
ATOM 1404 C CA . ARG B 1 24 ? -6.891 11.234 12.016 1 96.56 24 ARG B CA 1
ATOM 1405 C C . ARG B 1 24 ? -7.242 10.484 10.734 1 96.56 24 ARG B C 1
ATOM 1407 O O . ARG B 1 24 ? -7.309 9.25 10.727 1 96.56 24 ARG B O 1
ATOM 1414 N N . ARG B 1 25 ? -7.508 11.258 9.734 1 96.56 25 ARG B N 1
ATOM 1415 C CA . ARG B 1 25 ? -7.832 10.656 8.445 1 96.56 25 ARG B CA 1
ATOM 1416 C C . ARG B 1 25 ? -6.68 9.789 7.938 1 96.56 25 ARG B C 1
ATOM 1418 O O . ARG B 1 25 ? -6.887 8.656 7.512 1 96.56 25 ARG B O 1
ATOM 1425 N N . VAL B 1 26 ? -5.492 10.32 8.008 1 97.06 26 VAL B N 1
ATOM 1426 C CA . VAL B 1 26 ? -4.293 9.617 7.559 1 97.06 26 VAL B CA 1
ATOM 1427 C C . VAL B 1 26 ? -4.098 8.352 8.391 1 97.06 26 VAL B C 1
ATOM 1429 O O . VAL B 1 26 ? -3.811 7.285 7.844 1 97.06 26 VAL B O 1
ATOM 1432 N N . LEU B 1 27 ? -4.293 8.461 9.688 1 96.12 27 LEU B N 1
ATOM 1433 C CA . LEU B 1 27 ? -4.164 7.32 10.586 1 96.12 27 LEU B CA 1
ATOM 1434 C C . LEU B 1 27 ? -5.172 6.234 10.227 1 96.12 27 LEU B C 1
ATOM 1436 O O . LEU B 1 27 ? -4.824 5.051 10.18 1 96.12 27 LEU B O 1
ATOM 1440 N N . LYS B 1 28 ? -6.359 6.629 9.992 1 95.44 28 LYS B N 1
ATOM 1441 C CA . LYS B 1 28 ? -7.414 5.684 9.633 1 95.44 28 LYS B CA 1
ATOM 1442 C C . LYS B 1 28 ? -7.074 4.938 8.344 1 95.44 28 LYS B C 1
ATOM 1444 O O . LYS B 1 28 ? -7.242 3.721 8.266 1 95.44 28 LYS B O 1
ATOM 1449 N N . ILE B 1 29 ? -6.637 5.688 7.371 1 97.31 29 ILE B N 1
ATOM 1450 C CA . ILE B 1 29 ? -6.281 5.105 6.082 1 97.31 29 ILE B CA 1
ATOM 1451 C C . ILE B 1 29 ? -5.199 4.047 6.273 1 97.31 29 ILE B C 1
ATOM 1453 O O . ILE B 1 29 ? -5.332 2.918 5.801 1 97.31 29 ILE B O 1
ATOM 1457 N N . LEU B 1 30 ? -4.164 4.391 6.977 1 96.94 30 LEU B N 1
ATOM 1458 C CA . LEU B 1 30 ? -3.018 3.5 7.133 1 96.94 30 LEU B CA 1
ATOM 1459 C C . LEU B 1 30 ? -3.389 2.283 7.973 1 96.94 30 LEU B C 1
ATOM 1461 O O . LEU B 1 30 ? -2.982 1.161 7.66 1 96.94 30 LEU B O 1
ATOM 1465 N N . TYR B 1 31 ? -4.105 2.508 8.992 1 94.38 31 TYR B N 1
ATOM 1466 C CA . TYR B 1 31 ? -4.465 1.396 9.867 1 94.38 31 TYR B CA 1
ATOM 1467 C C . TYR B 1 31 ? -5.383 0.412 9.148 1 94.38 31 TYR B C 1
ATOM 1469 O O . TYR B 1 31 ? -5.234 -0.803 9.297 1 94.38 31 TYR B O 1
ATOM 1477 N N . ARG B 1 32 ? -6.312 0.917 8.445 1 95.5 32 ARG B N 1
ATOM 1478 C CA . ARG B 1 32 ? -7.18 0.046 7.66 1 95.5 32 ARG B CA 1
ATOM 1479 C C . ARG B 1 32 ? -6.363 -0.821 6.707 1 95.5 32 ARG B C 1
ATOM 1481 O O . ARG B 1 32 ? -6.598 -2.027 6.602 1 95.5 32 ARG B O 1
ATOM 1488 N N . HIS B 1 33 ? -5.508 -0.178 5.988 1 97.25 33 HIS B N 1
ATOM 1489 C CA . HIS B 1 33 ? -4.66 -0.907 5.055 1 97.25 33 HIS B CA 1
ATOM 1490 C C . HIS B 1 33 ? -3.814 -1.952 5.777 1 97.25 33 HIS B C 1
ATOM 1492 O O . HIS B 1 33 ? -3.635 -3.064 5.273 1 97.25 33 HIS B O 1
ATOM 1498 N N . LEU B 1 34 ? -3.289 -1.592 6.938 1 95.75 34 LEU B N 1
ATOM 1499 C CA . LEU B 1 34 ? -2.518 -2.52 7.758 1 95.75 34 LEU B CA 1
ATOM 1500 C C . LEU B 1 34 ? -3.348 -3.746 8.117 1 95.75 34 LEU B C 1
ATOM 1502 O O . LEU B 1 34 ? -2.871 -4.879 8.008 1 95.75 34 LEU B O 1
ATOM 1506 N N . GLU B 1 35 ? -4.535 -3.521 8.484 1 94.19 35 GLU B N 1
ATOM 1507 C CA . GLU B 1 35 ? -5.426 -4.621 8.852 1 94.19 35 GLU B CA 1
ATOM 1508 C C . GLU B 1 35 ? -5.695 -5.527 7.652 1 94.19 35 GLU B C 1
ATOM 1510 O O . GLU B 1 35 ? -5.719 -6.754 7.785 1 94.19 35 GLU B O 1
ATOM 1515 N N . GLU B 1 36 ? -5.957 -4.938 6.551 1 95.56 36 GLU B N 1
ATOM 1516 C CA . GLU B 1 36 ? -6.207 -5.699 5.332 1 95.56 36 GLU B CA 1
ATOM 1517 C C . GLU B 1 36 ? -5.012 -6.578 4.973 1 95.56 36 GLU B C 1
ATOM 1519 O O . GLU B 1 36 ? -5.176 -7.75 4.629 1 95.56 36 GLU B O 1
ATOM 1524 N N . GLN B 1 37 ? -3.836 -6.004 5.055 1 95.62 37 GLN B N 1
ATOM 1525 C CA . GLN B 1 37 ? -2.629 -6.762 4.742 1 95.62 37 GLN B CA 1
ATOM 1526 C C . GLN B 1 37 ? -2.416 -7.891 5.746 1 95.62 37 GLN B C 1
ATOM 1528 O O . GLN B 1 37 ? -2.029 -9 5.371 1 95.62 37 GLN B O 1
ATOM 1533 N N . ALA B 1 38 ? -2.635 -7.586 6.984 1 94.06 38 ALA B N 1
ATOM 1534 C CA . ALA B 1 38 ? -2.498 -8.609 8.016 1 94.06 38 ALA B CA 1
ATOM 1535 C C . ALA B 1 38 ? -3.447 -9.773 7.762 1 94.06 38 ALA B C 1
ATOM 1537 O O . ALA B 1 38 ? -3.094 -10.938 7.996 1 94.06 38 ALA B O 1
ATOM 1538 N N . ALA B 1 39 ? -4.641 -9.461 7.312 1 94.06 39 ALA B N 1
ATOM 1539 C CA . ALA B 1 39 ? -5.609 -10.508 6.984 1 94.06 39 ALA B CA 1
ATOM 1540 C C . ALA B 1 39 ? -5.105 -11.383 5.84 1 94.06 39 ALA B C 1
ATOM 1542 O O . ALA B 1 39 ? -5.23 -12.609 5.887 1 94.06 39 ALA B O 1
ATOM 1543 N N . GLU B 1 40 ? -4.531 -10.766 4.844 1 95.75 40 GLU B N 1
ATOM 1544 C CA . GLU B 1 40 ? -4.004 -11.5 3.697 1 95.75 40 GLU B CA 1
ATOM 1545 C C . GLU B 1 40 ? -2.846 -12.406 4.109 1 95.75 40 GLU B C 1
ATOM 1547 O O . GLU B 1 40 ? -2.557 -13.391 3.434 1 95.75 40 GLU B O 1
ATOM 1552 N N . LEU B 1 41 ? -2.223 -12.086 5.238 1 94.38 41 LEU B N 1
ATOM 1553 C CA . LEU B 1 41 ? -1.077 -12.844 5.73 1 94.38 41 LEU B CA 1
ATOM 1554 C C . LEU B 1 41 ? -1.487 -13.773 6.871 1 94.38 41 LEU B C 1
ATOM 1556 O O . LEU B 1 41 ? -0.634 -14.391 7.508 1 94.38 41 LEU B O 1
ATOM 1560 N N . ALA B 1 42 ? -2.812 -13.75 7.176 1 92.06 42 ALA B N 1
ATOM 1561 C CA . ALA B 1 42 ? -3.377 -14.594 8.219 1 92.06 42 ALA B CA 1
ATOM 1562 C C . ALA B 1 42 ? -2.75 -14.289 9.578 1 92.06 42 ALA B C 1
ATOM 1564 O O . ALA B 1 42 ? -2.475 -15.203 10.367 1 92.06 42 ALA B O 1
ATOM 1565 N N . VAL B 1 43 ? -2.482 -12.984 9.82 1 89.94 43 VAL B N 1
ATOM 1566 C CA . VAL B 1 43 ? -1.916 -12.609 11.117 1 89.94 43 VAL B CA 1
ATOM 1567 C C . VAL B 1 43 ? -2.744 -11.484 11.734 1 89.94 43 VAL B C 1
ATOM 1569 O O . VAL B 1 43 ? -2.238 -10.711 12.547 1 89.94 43 VAL B O 1
ATOM 1572 N N . ALA B 1 44 ? -3.959 -11.352 11.305 1 88.31 44 ALA B N 1
ATOM 1573 C CA . ALA B 1 44 ? -4.832 -10.281 11.789 1 88.31 44 ALA B CA 1
ATOM 1574 C C . ALA B 1 44 ? -5.039 -10.391 13.297 1 88.31 44 ALA B C 1
ATOM 1576 O O . ALA B 1 44 ? -5.09 -9.367 13.992 1 88.31 44 ALA B O 1
ATOM 1577 N N . ASP B 1 45 ? -5.117 -11.57 13.734 1 84.31 45 ASP B N 1
ATOM 1578 C CA . ASP B 1 45 ? -5.355 -11.781 15.156 1 84.31 45 ASP B CA 1
ATOM 1579 C C . ASP B 1 45 ? -4.164 -11.32 15.992 1 84.31 45 ASP B C 1
ATOM 1581 O O . ASP B 1 45 ? -4.336 -10.805 17.094 1 84.31 45 ASP B O 1
ATOM 1585 N N . GLU B 1 46 ? -3.01 -11.461 15.508 1 81.5 46 GLU B N 1
ATOM 1586 C CA . GLU B 1 46 ? -1.798 -11.031 16.203 1 81.5 46 GLU B CA 1
ATOM 1587 C C . GLU B 1 46 ? -1.707 -9.516 16.266 1 81.5 46 GLU B C 1
ATOM 1589 O O . GLU B 1 46 ? -1.155 -8.953 17.219 1 81.5 46 GLU B O 1
ATOM 1594 N N . LEU B 1 47 ? -2.168 -8.859 15.25 1 82.12 47 LEU B N 1
ATOM 1595 C CA . LEU B 1 47 ? -2.168 -7.406 15.188 1 82.12 47 LEU B CA 1
ATOM 1596 C C . LEU B 1 47 ? -3.215 -6.816 16.125 1 82.12 47 LEU B C 1
ATOM 1598 O O . LEU B 1 47 ? -2.953 -5.828 16.812 1 82.12 47 LEU B O 1
ATOM 1602 N N . ALA B 1 48 ? -4.414 -7.332 16.109 1 74.5 48 ALA B N 1
ATOM 1603 C CA . ALA B 1 48 ? -5.574 -6.758 16.781 1 74.5 48 ALA B CA 1
ATOM 1604 C C . ALA B 1 48 ? -5.34 -6.652 18.297 1 74.5 48 ALA B C 1
ATOM 1606 O O . ALA B 1 48 ? -5.707 -5.656 18.922 1 74.5 48 ALA B O 1
ATOM 1607 N N . GLU B 1 49 ? -4.773 -7.543 18.953 1 72.06 49 GLU B N 1
ATOM 1608 C CA . GLU B 1 49 ? -4.691 -7.559 20.406 1 72.06 49 GLU B CA 1
ATOM 1609 C C . GLU B 1 49 ? -3.986 -6.312 20.938 1 72.06 49 GLU B C 1
ATOM 1611 O O . GLU B 1 49 ? -4.52 -5.609 21.797 1 72.06 49 GLU B O 1
ATOM 1616 N N . GLY B 1 50 ? -2.838 -5.91 20.469 1 74.5 50 GLY B N 1
ATOM 1617 C CA . GLY B 1 50 ? -2.074 -4.793 21 1 74.5 50 GLY B CA 1
ATOM 1618 C C . GLY B 1 50 ? -2.102 -3.568 20.109 1 74.5 50 GLY B C 1
ATOM 1619 O O . GLY B 1 50 ? -2.266 -2.445 20.594 1 74.5 50 GLY B O 1
ATOM 1620 N N . ALA B 1 51 ? -2.301 -3.652 18.906 1 84.25 51 ALA B N 1
ATOM 1621 C CA . ALA B 1 51 ? -2.18 -2.547 17.953 1 84.25 51 ALA B CA 1
ATOM 1622 C C . ALA B 1 51 ? -3.469 -1.731 17.891 1 84.25 51 ALA B C 1
ATOM 1624 O O . ALA B 1 51 ? -3.428 -0.501 17.812 1 84.25 51 ALA B O 1
ATOM 1625 N N . GLY B 1 52 ? -4.602 -2.385 17.969 1 84.31 52 GLY B N 1
ATOM 1626 C CA . GLY B 1 52 ? -5.887 -1.707 17.875 1 84.31 52 GLY B CA 1
ATOM 1627 C C . GLY B 1 52 ? -6.105 -0.684 18.969 1 84.31 52 GLY B C 1
ATOM 1628 O O . GLY B 1 52 ? -6.523 0.443 18.703 1 84.31 52 GLY B O 1
ATOM 1629 N N . LYS B 1 53 ? -5.805 -1.05 20.141 1 86.12 53 LYS B N 1
ATOM 1630 C CA . LYS B 1 53 ? -5.957 -0.139 21.266 1 86.12 53 LYS B CA 1
ATOM 1631 C C . LYS B 1 53 ? -5.027 1.065 21.141 1 86.12 53 LYS B C 1
ATOM 1633 O O . LYS B 1 53 ? -5.434 2.199 21.391 1 86.12 53 LYS B O 1
ATOM 1638 N N . ARG B 1 54 ? -3.883 0.826 20.75 1 88.38 54 ARG B N 1
ATOM 1639 C CA . ARG B 1 54 ? -2.906 1.902 20.609 1 88.38 54 ARG B CA 1
ATOM 1640 C C . ARG B 1 54 ? -3.32 2.877 19.516 1 88.38 54 ARG B C 1
ATOM 1642 O O . ARG B 1 54 ? -3.312 4.094 19.719 1 88.38 54 ARG B O 1
ATOM 1649 N N . VAL B 1 55 ? -3.738 2.346 18.391 1 89.25 55 VAL B N 1
ATOM 1650 C CA . VAL B 1 55 ? -4.109 3.184 17.266 1 89.25 55 VAL B CA 1
ATOM 1651 C C . VAL B 1 55 ? -5.355 3.998 17.609 1 89.25 55 VAL B C 1
ATOM 1653 O O . VAL B 1 55 ? -5.484 5.152 17.188 1 89.25 55 VAL B O 1
ATOM 1656 N N . LYS B 1 56 ? -6.238 3.379 18.359 1 88.5 56 LYS B N 1
ATOM 1657 C CA . LYS B 1 56 ? -7.414 4.113 18.812 1 88.5 56 LYS B CA 1
ATOM 1658 C C . LYS B 1 56 ? -7.02 5.336 19.641 1 88.5 56 LYS B C 1
ATOM 1660 O O . LYS B 1 56 ? -7.586 6.418 19.469 1 88.5 56 LYS B O 1
ATOM 1665 N N . ARG B 1 57 ? -6.078 5.184 20.5 1 90.25 57 ARG B N 1
ATOM 1666 C CA . ARG B 1 57 ? -5.582 6.297 21.297 1 90.25 57 ARG B CA 1
ATOM 1667 C C . ARG B 1 57 ? -4.938 7.363 20.422 1 90.25 57 ARG B C 1
ATOM 1669 O O . ARG B 1 57 ? -5.156 8.562 20.625 1 90.25 57 ARG B O 1
ATOM 1676 N N . TYR B 1 58 ? -4.125 6.91 19.5 1 92.19 58 TYR B N 1
ATOM 1677 C CA . TYR B 1 58 ? -3.494 7.848 18.578 1 92.19 58 TYR B CA 1
ATOM 1678 C C . TYR B 1 58 ? -4.543 8.656 17.828 1 92.19 58 TYR B C 1
ATOM 1680 O O . TYR B 1 58 ? -4.371 9.852 17.609 1 92.19 58 TYR B O 1
ATOM 1688 N N . LYS B 1 59 ? -5.594 7.977 17.391 1 90.81 59 LYS B N 1
ATOM 1689 C CA . LYS B 1 59 ? -6.672 8.633 16.656 1 90.81 59 LYS B CA 1
ATOM 1690 C C . LYS B 1 59 ? -7.379 9.672 17.516 1 90.81 59 LYS B C 1
ATOM 1692 O O . LYS B 1 59 ? -7.684 10.766 17.047 1 90.81 59 LYS B O 1
ATOM 1697 N N . GLU B 1 60 ? -7.586 9.297 18.719 1 90.5 60 GLU B N 1
ATOM 1698 C CA . GLU B 1 60 ? -8.281 10.188 19.656 1 90.5 60 GLU B CA 1
ATOM 1699 C C . GLU B 1 60 ? -7.484 11.461 19.891 1 90.5 60 GLU B C 1
ATOM 1701 O O . GLU B 1 60 ? -8.047 12.562 19.875 1 90.5 60 GLU B O 1
ATOM 1706 N N . TYR B 1 61 ? -6.238 11.336 20 1 89.25 61 TYR B N 1
ATOM 1707 C CA . TYR B 1 61 ? -5.414 12.477 20.359 1 89.25 61 TYR B CA 1
ATOM 1708 C C . TYR B 1 61 ? -4.723 13.078 19.141 1 89.25 61 TYR B C 1
ATOM 1710 O O . TYR B 1 61 ? -4.066 14.109 19.234 1 89.25 61 TYR B O 1
ATOM 1718 N N . ALA B 1 62 ? -4.809 12.359 17.984 1 90.44 62 ALA B N 1
ATOM 1719 C CA . ALA B 1 62 ? -4.121 12.742 16.75 1 90.44 62 ALA B CA 1
ATOM 1720 C C . ALA B 1 62 ? -2.625 12.93 17 1 90.44 62 ALA B C 1
ATOM 1722 O O . ALA B 1 62 ? -2.029 13.898 16.516 1 90.44 62 ALA B O 1
ATOM 1723 N N . TYR B 1 63 ? -2.129 12.07 17.859 1 89.38 63 TYR B N 1
ATOM 1724 C CA . TYR B 1 63 ? -0.723 12.125 18.234 1 89.38 63 TYR B CA 1
ATOM 1725 C C . TYR B 1 63 ? -0.141 10.719 18.375 1 89.38 63 TYR B C 1
ATOM 1727 O O . TYR B 1 63 ? -0.81 9.812 18.875 1 89.38 63 TYR B O 1
ATOM 1735 N N . MET B 1 64 ? 1.062 10.68 17.828 1 90.31 64 MET B N 1
ATOM 1736 C CA . MET B 1 64 ? 1.852 9.461 17.969 1 90.31 64 MET B CA 1
ATOM 1737 C C . MET B 1 64 ? 3.27 9.781 18.422 1 90.31 64 MET B C 1
ATOM 1739 O O . MET B 1 64 ? 3.895 10.711 17.922 1 90.31 64 MET B O 1
ATOM 1743 N N . PRO B 1 65 ? 3.732 8.945 19.359 1 86.06 65 PRO B N 1
ATOM 1744 C CA . PRO B 1 65 ? 5.109 9.188 19.812 1 86.06 65 PRO B CA 1
ATOM 1745 C C . PRO B 1 65 ? 6.145 8.773 18.766 1 86.06 65 PRO B C 1
ATOM 1747 O O . PRO B 1 65 ? 5.863 7.934 17.906 1 86.06 65 PRO B O 1
ATOM 1750 N N . GLY B 1 66 ? 7.375 9.406 18.844 1 85.75 66 GLY B N 1
ATOM 1751 C CA . GLY B 1 66 ? 8.508 9 18.031 1 85.75 66 GLY B CA 1
ATOM 1752 C C . GLY B 1 66 ? 8.508 9.633 16.656 1 85.75 66 GLY B C 1
ATOM 1753 O O . GLY B 1 66 ? 7.797 10.609 16.406 1 85.75 66 GLY B O 1
ATOM 1754 N N . ASN B 1 67 ? 9.438 9.156 15.82 1 88.81 67 ASN B N 1
ATOM 1755 C CA . ASN B 1 67 ? 9.594 9.609 14.445 1 88.81 67 ASN B CA 1
ATOM 1756 C C . ASN B 1 67 ? 8.703 8.812 13.492 1 88.81 67 ASN B C 1
ATOM 1758 O O . ASN B 1 67 ? 9.141 7.836 12.891 1 88.81 67 ASN B O 1
ATOM 1762 N N . THR B 1 68 ? 7.387 9.266 13.375 1 92.94 68 THR B N 1
ATOM 1763 C CA . THR B 1 68 ? 6.352 8.531 12.648 1 92.94 68 THR B CA 1
ATOM 1764 C C . THR B 1 68 ? 5.742 9.398 11.555 1 92.94 68 THR B C 1
ATOM 1766 O O . THR B 1 68 ? 6.168 10.539 11.344 1 92.94 68 THR B O 1
ATOM 1769 N N . LEU B 1 69 ? 4.801 8.812 10.977 1 96.25 69 LEU B N 1
ATOM 1770 C CA . LEU B 1 69 ? 4.094 9.484 9.898 1 96.25 69 LEU B CA 1
ATOM 1771 C C . LEU B 1 69 ? 3.457 10.781 10.383 1 96.25 69 LEU B C 1
ATOM 1773 O O . LEU B 1 69 ? 3.531 11.812 9.711 1 96.25 69 LEU B O 1
ATOM 1777 N N . LEU B 1 70 ? 2.945 10.781 11.602 1 96.12 70 LEU B N 1
ATOM 1778 C CA . LEU B 1 70 ? 2.225 11.953 12.086 1 96.12 70 LEU B CA 1
ATOM 1779 C C . LEU B 1 70 ? 3.182 13.109 12.344 1 96.12 70 LEU B C 1
ATOM 1781 O O . LEU B 1 70 ? 2.807 14.273 12.195 1 96.12 70 LEU B O 1
ATOM 1785 N N . LYS B 1 71 ? 4.414 12.766 12.664 1 94.06 71 LYS B N 1
ATOM 1786 C CA . LYS B 1 71 ? 5.418 13.82 12.797 1 94.06 71 LYS B CA 1
ATOM 1787 C C . LYS B 1 71 ? 5.676 14.5 11.461 1 94.06 71 LYS B C 1
ATOM 1789 O O . LYS B 1 71 ? 5.805 15.727 11.398 1 94.06 71 LYS B O 1
ATOM 1794 N N . SER B 1 72 ? 5.785 13.711 10.492 1 95.62 72 SER B N 1
ATOM 1795 C CA . SER B 1 72 ? 6 14.266 9.156 1 95.62 72 SER B CA 1
ATOM 1796 C C . SER B 1 72 ? 4.801 15.094 8.703 1 95.62 72 SER B C 1
ATOM 1798 O O . SER B 1 72 ? 4.969 16.156 8.102 1 95.62 72 SER B O 1
ATOM 1800 N N . VAL B 1 73 ? 3.629 14.617 9.023 1 96.75 73 VAL B N 1
ATOM 1801 C CA . VAL B 1 73 ? 2.416 15.352 8.68 1 96.75 73 VAL B CA 1
ATOM 1802 C C . VAL B 1 73 ? 2.4 16.688 9.414 1 96.75 73 VAL B C 1
ATOM 1804 O O . VAL B 1 73 ? 2.094 17.734 8.82 1 96.75 73 VAL B O 1
ATOM 1807 N N . GLN B 1 74 ? 2.75 16.656 10.664 1 94.75 74 GLN B N 1
ATOM 1808 C CA . GLN B 1 74 ? 2.818 17.875 11.445 1 94.75 74 GLN B CA 1
ATOM 1809 C C . GLN B 1 74 ? 3.832 18.859 10.844 1 94.75 74 GLN B C 1
ATOM 1811 O O . GLN B 1 74 ? 3.574 20.062 10.773 1 94.75 74 GLN B O 1
ATOM 1816 N N . PHE B 1 75 ? 4.918 18.328 10.453 1 94.88 75 PHE B N 1
ATOM 1817 C CA . PHE B 1 75 ? 5.973 19.156 9.883 1 94.88 75 PHE B CA 1
ATOM 1818 C C . PHE B 1 75 ? 5.461 19.938 8.672 1 94.88 75 PHE B C 1
ATOM 1820 O O . PHE B 1 75 ? 5.648 21.141 8.578 1 94.88 75 PHE B O 1
ATOM 1827 N N . VAL B 1 76 ? 4.805 19.234 7.797 1 96.31 76 VAL B N 1
ATOM 1828 C CA . VAL B 1 76 ? 4.395 19.891 6.562 1 96.31 76 VAL B CA 1
ATOM 1829 C C . VAL B 1 76 ? 3.264 20.875 6.855 1 96.31 76 VAL B C 1
ATOM 1831 O O . VAL B 1 76 ? 3.164 21.922 6.219 1 96.31 76 VAL B O 1
ATOM 1834 N N . PHE B 1 77 ? 2.443 20.578 7.82 1 96.12 77 PHE B N 1
ATOM 1835 C CA . PHE B 1 77 ? 1.403 21.516 8.219 1 96.12 77 PHE B CA 1
ATOM 1836 C C . PHE B 1 77 ? 2.014 22.781 8.805 1 96.12 77 PHE B C 1
ATOM 1838 O O . PHE B 1 77 ? 1.59 23.891 8.477 1 96.12 77 PHE B O 1
ATOM 1845 N N . ASN B 1 78 ? 2.986 22.578 9.633 1 94.69 78 ASN B N 1
ATOM 1846 C CA . ASN B 1 78 ? 3.676 23.734 10.188 1 94.69 78 ASN B CA 1
ATOM 1847 C C . ASN B 1 78 ? 4.32 24.594 9.094 1 94.69 78 ASN B C 1
ATOM 1849 O O . ASN B 1 78 ? 4.254 25.828 9.141 1 94.69 78 ASN B O 1
ATOM 1853 N N . THR B 1 79 ? 4.883 23.953 8.156 1 94.06 79 THR B N 1
ATOM 1854 C CA . THR B 1 79 ? 5.516 24.656 7.043 1 94.06 79 THR B CA 1
ATOM 1855 C C . THR B 1 79 ? 4.484 25.438 6.246 1 94.06 79 THR B C 1
ATOM 1857 O O . THR B 1 79 ? 4.73 26.594 5.871 1 94.06 79 THR B O 1
ATOM 1860 N N . ALA B 1 80 ? 3.354 24.828 6.004 1 93.94 80 ALA B N 1
ATOM 1861 C CA . ALA B 1 80 ? 2.283 25.484 5.262 1 93.94 80 ALA B CA 1
ATOM 1862 C C . ALA B 1 80 ? 1.788 26.734 5.996 1 93.94 80 ALA B C 1
ATOM 1864 O O . ALA B 1 80 ? 1.387 27.719 5.367 1 93.94 80 ALA B O 1
ATOM 1865 N N . ARG B 1 81 ? 1.894 26.688 7.293 1 93.62 81 ARG B N 1
ATOM 1866 C CA . ARG B 1 81 ? 1.459 27.812 8.109 1 93.62 81 ARG B CA 1
ATOM 1867 C C . ARG B 1 81 ? 2.535 28.891 8.172 1 93.62 81 ARG B C 1
ATOM 1869 O O . ARG B 1 81 ? 2.309 29.969 8.719 1 93.62 81 ARG B O 1
ATOM 1876 N N . GLY B 1 82 ? 3.746 28.594 7.648 1 90.62 82 GLY B N 1
ATOM 1877 C CA . GLY B 1 82 ? 4.855 29.531 7.695 1 90.62 82 GLY B CA 1
ATOM 1878 C C . GLY B 1 82 ? 5.625 29.469 9 1 90.62 82 GLY B C 1
ATOM 1879 O O . GLY B 1 82 ? 6.383 30.391 9.32 1 90.62 82 GLY B O 1
ATOM 1880 N N . ASP B 1 83 ? 5.371 28.453 9.742 1 86.31 83 ASP B N 1
ATOM 1881 C CA . ASP B 1 83 ? 6.102 28.297 11 1 86.31 83 ASP B CA 1
ATOM 1882 C C . ASP B 1 83 ? 7.559 27.906 10.742 1 86.31 83 ASP B C 1
ATOM 1884 O O . ASP B 1 83 ? 7.855 27.203 9.781 1 86.31 83 ASP B O 1
ATOM 1888 N N . PRO B 1 84 ? 8.383 28.625 11.469 1 73.12 84 PRO B N 1
ATOM 1889 C CA . PRO B 1 84 ? 9.797 28.281 11.305 1 73.12 84 PRO B CA 1
ATOM 1890 C C . PRO B 1 84 ? 10.062 26.781 11.523 1 73.12 84 PRO B C 1
ATOM 1892 O O . PRO B 1 84 ? 9.477 26.172 12.422 1 73.12 84 PRO B O 1
ATOM 1895 N N . THR B 1 85 ? 10.547 26.266 10.469 1 64.94 85 THR B N 1
ATOM 1896 C CA . THR B 1 85 ? 10.922 24.859 10.609 1 64.94 85 THR B CA 1
ATOM 1897 C C . THR B 1 85 ? 12.422 24.719 10.812 1 64.94 85 THR B C 1
ATOM 1899 O O . THR B 1 85 ? 13.016 23.719 10.398 1 64.94 85 THR B O 1
ATOM 1902 N N . ALA B 1 86 ? 13.023 25.703 11.438 1 56.53 86 ALA B N 1
ATOM 1903 C CA . ALA B 1 86 ? 14.469 25.766 11.656 1 56.53 86 ALA B CA 1
ATOM 1904 C C . ALA B 1 86 ? 14.953 24.516 12.391 1 56.53 86 ALA B C 1
ATOM 1906 O O . ALA B 1 86 ? 14.359 24.094 13.383 1 56.53 86 ALA B O 1
ATOM 1907 N N . GLY B 1 87 ? 15.992 23.938 11.805 1 56.97 87 GLY B N 1
ATOM 1908 C CA . GLY B 1 87 ? 16.656 22.781 12.383 1 56.97 87 GLY B CA 1
ATOM 1909 C C . GLY B 1 87 ? 16.062 21.453 11.938 1 56.97 87 GLY B C 1
ATOM 1910 O O . GLY B 1 87 ? 16.547 20.391 12.32 1 56.97 87 GLY B O 1
ATOM 1911 N N . GLU B 1 88 ? 14.844 21.625 11.5 1 58.28 88 GLU B N 1
ATOM 1912 C CA . GLU B 1 88 ? 14.219 20.359 11.125 1 58.28 88 GLU B CA 1
ATOM 1913 C C . GLU B 1 88 ? 14.852 19.781 9.867 1 58.28 88 GLU B C 1
ATOM 1915 O O . GLU B 1 88 ? 15.398 20.516 9.047 1 58.28 88 GLU B O 1
ATOM 1920 N N . PRO B 1 89 ? 14.953 18.406 10.07 1 61.31 89 PRO B N 1
ATOM 1921 C CA . PRO B 1 89 ? 15.469 17.734 8.875 1 61.31 89 PRO B CA 1
ATOM 1922 C C . PRO B 1 89 ? 14.891 18.312 7.578 1 61.31 89 PRO B C 1
ATOM 1924 O O . PRO B 1 89 ? 13.875 19.016 7.609 1 61.31 89 PRO B O 1
ATOM 1927 N N . ASP B 1 90 ? 15.453 17.984 6.582 1 79.5 90 ASP B N 1
ATOM 1928 C CA . ASP B 1 90 ? 15.133 18.297 5.188 1 79.5 90 ASP B CA 1
ATOM 1929 C C . ASP B 1 90 ? 13.68 17.938 4.867 1 79.5 90 ASP B C 1
ATOM 1931 O O . ASP B 1 90 ? 13.211 16.844 5.188 1 79.5 90 ASP B O 1
ATOM 1935 N N . ALA B 1 91 ? 12.891 18.922 4.535 1 89.12 91 ALA B N 1
ATOM 1936 C CA . ALA B 1 91 ? 11.5 18.812 4.105 1 89.12 91 ALA B CA 1
ATOM 1937 C C . ALA B 1 91 ? 11.297 17.578 3.227 1 89.12 91 ALA B C 1
ATOM 1939 O O . ALA B 1 91 ? 10.25 16.922 3.295 1 89.12 91 ALA B O 1
ATOM 1940 N N . SER B 1 92 ? 12.359 17.328 2.6 1 91.88 92 SER B N 1
ATOM 1941 C CA . SER B 1 92 ? 12.266 16.219 1.645 1 91.88 92 SER B CA 1
ATOM 1942 C C . SER B 1 92 ? 12.062 14.891 2.355 1 91.88 92 SER B C 1
ATOM 1944 O O . SER B 1 92 ? 11.352 14.016 1.859 1 91.88 92 SER B O 1
ATOM 1946 N N . ILE B 1 93 ? 12.609 14.75 3.51 1 94.38 93 ILE B N 1
ATOM 1947 C CA . ILE B 1 93 ? 12.5 13.5 4.266 1 94.38 93 ILE B CA 1
ATOM 1948 C C . ILE B 1 93 ? 11.055 13.297 4.707 1 94.38 93 ILE B C 1
ATOM 1950 O O . ILE B 1 93 ? 10.508 12.203 4.574 1 94.38 93 ILE B O 1
ATOM 1954 N N . HIS B 1 94 ? 10.414 14.352 5.113 1 95.44 94 HIS B N 1
ATOM 1955 C CA . HIS B 1 94 ? 9.039 14.281 5.598 1 95.44 94 HIS B CA 1
ATOM 1956 C C . HIS B 1 94 ? 8.062 14.047 4.453 1 95.44 94 HIS B C 1
ATOM 1958 O O . HIS B 1 94 ? 7.176 13.203 4.551 1 95.44 94 HIS B O 1
ATOM 1964 N N . VAL B 1 95 ? 8.281 14.727 3.398 1 96.94 95 VAL B N 1
ATOM 1965 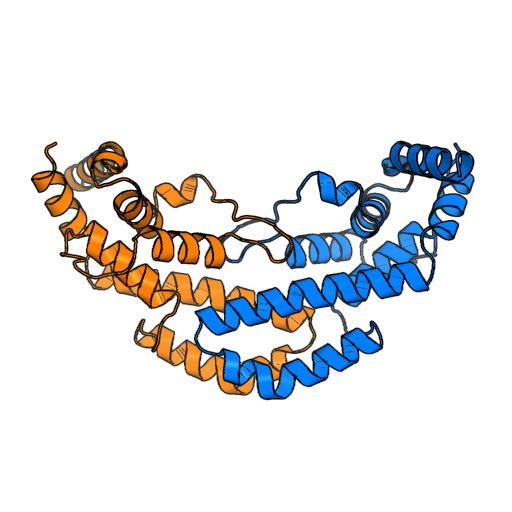C CA . VAL B 1 95 ? 7.387 14.617 2.252 1 96.94 95 VAL B CA 1
ATOM 1966 C C . VAL B 1 95 ? 7.488 13.227 1.643 1 96.94 95 VAL B C 1
ATOM 1968 O O . VAL B 1 95 ? 6.473 12.594 1.347 1 96.94 95 VAL B O 1
ATOM 1971 N N . LYS B 1 96 ? 8.68 12.75 1.51 1 96.75 96 LYS B N 1
ATOM 1972 C CA . LYS B 1 96 ? 8.891 11.422 0.944 1 96.75 96 LYS B CA 1
ATOM 1973 C C . LYS B 1 96 ? 8.258 10.344 1.818 1 96.75 96 LYS B C 1
ATOM 1975 O O . LYS B 1 96 ? 7.688 9.375 1.306 1 96.75 96 LYS B O 1
ATOM 1980 N N . ARG B 1 97 ? 8.359 10.516 3.08 1 97.38 97 ARG B N 1
ATOM 1981 C CA . ARG B 1 97 ? 7.734 9.578 4.008 1 97.38 97 ARG B CA 1
ATOM 1982 C C . ARG B 1 97 ? 6.223 9.531 3.809 1 97.38 97 ARG B C 1
ATOM 1984 O O . ARG B 1 97 ? 5.629 8.453 3.766 1 97.38 97 ARG B O 1
ATOM 1991 N N . ILE B 1 98 ? 5.625 10.68 3.686 1 98.38 98 ILE B N 1
ATOM 1992 C CA . ILE B 1 98 ? 4.184 10.773 3.5 1 98.38 98 ILE B CA 1
ATOM 1993 C C . ILE B 1 98 ? 3.787 10.094 2.191 1 98.38 98 ILE B C 1
ATOM 1995 O O . ILE B 1 98 ? 2.867 9.266 2.166 1 98.38 98 ILE B O 1
ATOM 1999 N N . TYR B 1 99 ? 4.535 10.406 1.141 1 98.44 99 TYR B N 1
ATOM 2000 C CA . TYR B 1 99 ? 4.242 9.82 -0.159 1 98.44 99 TYR B CA 1
ATOM 2001 C C . TYR B 1 99 ? 4.348 8.297 -0.104 1 98.44 99 TYR B C 1
ATOM 2003 O O . TYR B 1 99 ? 3.467 7.59 -0.598 1 98.44 99 TYR B O 1
ATOM 2011 N N . LYS B 1 100 ? 5.395 7.828 0.459 1 98.31 100 LYS B N 1
ATOM 2012 C CA . LYS B 1 100 ? 5.621 6.391 0.54 1 98.31 100 LYS B CA 1
ATOM 2013 C C . LYS B 1 100 ? 4.539 5.707 1.373 1 98.31 100 LYS B C 1
ATOM 2015 O O . LYS B 1 100 ? 3.959 4.707 0.947 1 98.31 100 LYS B O 1
ATOM 2020 N N . ALA B 1 101 ? 4.25 6.273 2.512 1 98.38 101 ALA B N 1
ATOM 2021 C CA . ALA B 1 101 ? 3.307 5.66 3.441 1 98.38 101 ALA B CA 1
ATOM 2022 C C . ALA B 1 101 ? 1.908 5.59 2.836 1 98.38 101 ALA B C 1
ATOM 2024 O O . ALA B 1 101 ? 1.2 4.594 3.008 1 98.38 101 ALA B O 1
ATOM 2025 N N . LEU B 1 102 ? 1.537 6.578 2.078 1 98.62 102 LEU B N 1
ATOM 2026 C CA . LEU B 1 102 ? 0.148 6.676 1.643 1 98.62 102 LEU B CA 1
ATOM 2027 C C . LEU B 1 102 ? -0.019 6.121 0.23 1 98.62 102 LEU B C 1
ATOM 2029 O O . LEU B 1 102 ? -1.092 5.629 -0.125 1 98.62 102 LEU B O 1
ATOM 2033 N N . TYR B 1 103 ? 1.077 6.145 -0.596 1 98.5 103 TYR B N 1
ATOM 2034 C CA . TYR B 1 103 ? 0.807 5.949 -2.016 1 98.5 103 TYR B CA 1
ATOM 2035 C C . TYR B 1 103 ? 1.768 4.93 -2.617 1 98.5 103 TYR B C 1
ATOM 2037 O O . TYR B 1 103 ? 1.812 4.754 -3.838 1 98.5 103 TYR B O 1
ATOM 2045 N N . GLN B 1 104 ? 2.529 4.293 -1.818 1 98.5 104 GLN B N 1
ATOM 2046 C CA . GLN B 1 104 ? 3.354 3.209 -2.34 1 98.5 104 GLN B CA 1
ATOM 2047 C C . GLN B 1 104 ? 2.746 1.849 -2.01 1 98.5 104 GLN B C 1
ATOM 2049 O O . GLN B 1 104 ? 2.564 1.514 -0.836 1 98.5 104 GLN B O 1
ATOM 2054 N N . ALA B 1 105 ? 2.463 1.128 -3.035 1 98.38 105 ALA B N 1
ATOM 2055 C CA . ALA B 1 105 ? 1.938 -0.225 -2.865 1 98.38 105 ALA B CA 1
ATOM 2056 C C . ALA B 1 105 ? 3.045 -1.195 -2.465 1 98.38 105 ALA B C 1
ATOM 2058 O O . ALA B 1 105 ? 4.23 -0.906 -2.648 1 98.38 105 ALA B O 1
ATOM 2059 N N . PRO B 1 106 ? 2.664 -2.359 -1.906 1 98.5 106 PRO B N 1
ATOM 2060 C CA . PRO B 1 106 ? 3.65 -3.318 -1.401 1 98.5 106 PRO B CA 1
ATOM 2061 C C . PRO B 1 106 ? 4.68 -3.717 -2.455 1 98.5 106 PRO B C 1
ATOM 2063 O O . PRO B 1 106 ? 5.875 -3.789 -2.158 1 98.5 106 PRO B O 1
ATOM 2066 N N . ALA B 1 107 ? 4.25 -3.887 -3.682 1 98.06 107 ALA B N 1
ATOM 2067 C CA . ALA B 1 107 ? 5.156 -4.422 -4.695 1 98.06 107 ALA B CA 1
ATOM 2068 C C . ALA B 1 107 ? 5.641 -3.318 -5.633 1 98.06 107 ALA B C 1
ATOM 2070 O O . ALA B 1 107 ? 6.332 -3.59 -6.617 1 98.06 107 ALA B O 1
ATOM 2071 N N . ALA B 1 108 ? 5.211 -2.127 -5.363 1 96.5 108 ALA B N 1
ATOM 2072 C CA . ALA B 1 108 ? 5.633 -1.013 -6.207 1 96.5 108 ALA B CA 1
ATOM 2073 C C . ALA B 1 108 ? 7.016 -0.51 -5.805 1 96.5 108 ALA B C 1
ATOM 2075 O O . ALA B 1 108 ? 7.363 -0.516 -4.621 1 96.5 108 ALA B O 1
ATOM 2076 N N . ARG B 1 109 ? 7.723 0.016 -6.77 1 93.44 109 ARG B N 1
ATOM 2077 C CA . ARG B 1 109 ? 9.07 0.521 -6.523 1 93.44 109 ARG B CA 1
ATOM 2078 C C . ARG B 1 109 ? 9.031 1.969 -6.043 1 93.44 109 ARG B C 1
ATOM 2080 O O . ARG B 1 109 ? 9.984 2.445 -5.422 1 93.44 109 ARG B O 1
ATOM 2087 N N . ALA B 1 110 ? 8.047 2.621 -6.359 1 96 110 ALA B N 1
ATOM 2088 C CA . ALA B 1 110 ? 7.895 4.035 -6.02 1 96 110 ALA B CA 1
ATOM 2089 C C . ALA B 1 110 ? 6.43 4.387 -5.785 1 96 110 ALA B C 1
ATOM 2091 O O . ALA B 1 110 ? 5.531 3.693 -6.27 1 96 110 ALA B O 1
ATOM 2092 N N . PRO B 1 111 ? 6.199 5.453 -5.031 1 97.69 111 PRO B N 1
ATOM 2093 C CA . PRO B 1 111 ? 4.812 5.895 -4.863 1 97.69 111 PRO B CA 1
ATOM 2094 C C . PRO B 1 111 ? 4.211 6.453 -6.152 1 97.69 111 PRO B C 1
ATOM 2096 O O . PRO B 1 111 ? 4.926 7.055 -6.957 1 97.69 111 PRO B O 1
ATOM 2099 N N . VAL B 1 112 ? 2.963 6.254 -6.301 1 97 112 VAL B N 1
ATOM 2100 C CA . VAL B 1 112 ? 2.188 6.855 -7.383 1 97 112 VAL B CA 1
ATOM 2101 C C . VAL B 1 112 ? 1.136 7.801 -6.801 1 97 112 VAL B C 1
ATOM 2103 O O . VAL B 1 112 ? 0.107 7.352 -6.289 1 97 112 VAL B O 1
ATOM 2106 N N . ILE B 1 113 ? 1.36 9.062 -6.98 1 97 113 ILE B N 1
ATOM 2107 C CA . ILE B 1 113 ? 0.499 10.062 -6.352 1 97 113 ILE B CA 1
ATOM 2108 C C . ILE B 1 113 ? -0.601 10.477 -7.324 1 97 113 ILE B C 1
ATOM 2110 O O . ILE B 1 113 ? -0.317 10.969 -8.422 1 97 113 ILE B O 1
ATOM 2114 N N . PRO B 1 114 ?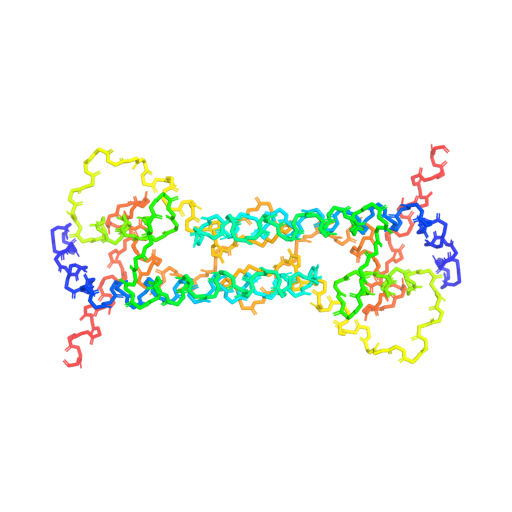 -1.81 10.328 -6.984 1 96.38 114 PRO B N 1
ATOM 2115 C CA . PRO B 1 114 ? -2.887 10.766 -7.875 1 96.38 114 PRO B CA 1
ATOM 2116 C C . PRO B 1 114 ? -3.029 12.281 -7.93 1 96.38 114 PRO B C 1
ATOM 2118 O O . PRO B 1 114 ? -2.711 12.969 -6.957 1 96.38 114 PRO B O 1
ATOM 2121 N N . ASP B 1 115 ? -3.666 12.766 -8.945 1 94.5 115 ASP B N 1
ATOM 2122 C CA . ASP B 1 115 ? -3.773 14.195 -9.188 1 94.5 115 ASP B CA 1
ATOM 2123 C C . ASP B 1 115 ? -4.617 14.875 -8.117 1 94.5 115 ASP B C 1
ATOM 2125 O O . ASP B 1 115 ? -4.34 16.016 -7.727 1 94.5 115 ASP B O 1
ATOM 2129 N N . TYR B 1 116 ? -5.598 14.227 -7.672 1 93.5 116 TYR B N 1
ATOM 2130 C CA . TYR B 1 116 ? -6.52 14.852 -6.73 1 93.5 116 TYR B CA 1
ATOM 2131 C C . TYR B 1 116 ? -5.82 15.156 -5.41 1 93.5 116 TYR B C 1
ATOM 2133 O O . TYR B 1 116 ? -6.277 16.016 -4.648 1 93.5 116 TYR B O 1
ATOM 21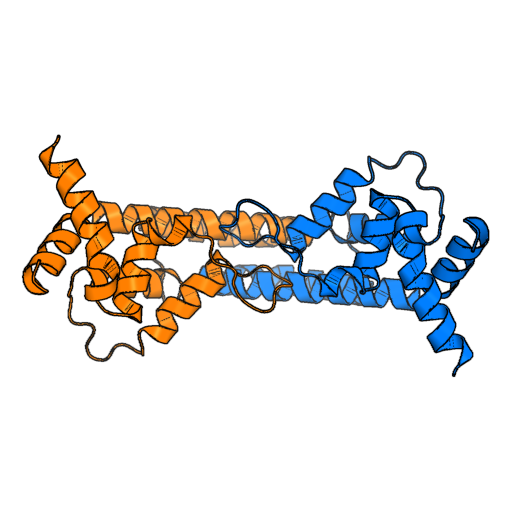41 N N . PHE B 1 117 ? -4.773 14.453 -5.098 1 96.62 117 PHE B N 1
ATOM 2142 C CA . PHE B 1 117 ? -4.047 14.633 -3.846 1 96.62 117 PHE B CA 1
ATOM 2143 C C . PHE B 1 117 ? -3.578 16.078 -3.691 1 96.62 117 PHE B C 1
ATOM 2145 O O . PHE B 1 117 ? -3.627 16.641 -2.596 1 96.62 117 PHE B O 1
ATOM 2152 N N . TRP B 1 118 ? -3.189 16.688 -4.754 1 94.94 118 TRP B N 1
ATOM 2153 C CA . TRP B 1 118 ? -2.527 17.984 -4.723 1 94.94 118 TRP B CA 1
ATOM 2154 C C . TRP B 1 118 ? -3.514 19.094 -4.355 1 94.94 118 TRP B C 1
ATOM 2156 O O . TRP B 1 118 ? -3.107 20.203 -4.035 1 94.94 118 TRP B O 1
ATOM 2166 N N . ARG B 1 119 ? -4.812 18.688 -4.316 1 92 119 ARG B N 1
ATOM 2167 C CA . ARG B 1 119 ? -5.828 19.688 -3.973 1 92 119 ARG B CA 1
ATOM 2168 C C . ARG B 1 119 ? -6.367 19.438 -2.564 1 92 119 ARG B C 1
ATOM 2170 O O . ARG B 1 119 ? -7.246 20.172 -2.1 1 92 119 ARG B O 1
ATOM 2177 N N . THR B 1 120 ? -5.848 18.438 -1.918 1 94.25 120 THR B N 1
ATOM 2178 C CA . THR B 1 120 ? -6.207 18.203 -0.527 1 94.25 120 THR B CA 1
ATOM 2179 C C . THR B 1 120 ? -5.371 19.062 0.413 1 94.25 120 THR B C 1
ATOM 2181 O O . THR B 1 120 ? -4.305 19.547 0.031 1 94.25 120 THR B O 1
ATOM 2184 N N . PRO B 1 121 ? -5.816 19.234 1.639 1 95.12 121 PRO B N 1
ATOM 2185 C CA . PRO B 1 121 ? -5.012 19.984 2.6 1 95.12 121 PRO B CA 1
ATOM 2186 C C . PRO B 1 121 ? -3.611 19.406 2.781 1 95.12 121 PRO B C 1
ATOM 2188 O O . PRO B 1 121 ? -2.627 20.141 2.811 1 95.12 121 PRO B O 1
ATOM 2191 N N . LEU B 1 122 ? -3.521 18.094 2.832 1 97.56 122 LEU B N 1
ATOM 2192 C CA . LEU B 1 122 ? -2.221 17.453 3.008 1 97.56 122 LEU B CA 1
ATOM 2193 C C . LEU B 1 122 ? -1.356 17.625 1.764 1 97.56 122 LEU B C 1
ATOM 2195 O O . LEU B 1 122 ? -0.157 17.891 1.869 1 97.56 122 LEU B O 1
ATOM 2199 N N . GLY B 1 123 ? -1.965 17.484 0.599 1 97.38 123 GLY B N 1
ATOM 2200 C CA . GLY B 1 123 ? -1.23 17.672 -0.642 1 97.38 123 GLY B CA 1
ATOM 2201 C C . GLY B 1 123 ? -0.679 19.078 -0.798 1 97.38 123 GLY B C 1
ATOM 2202 O O . GLY B 1 123 ? 0.478 19.25 -1.184 1 97.38 123 GLY B O 1
ATOM 2203 N N . VAL B 1 124 ? -1.469 20.078 -0.46 1 96.75 124 VAL B N 1
ATOM 2204 C CA . VAL B 1 124 ? -1.052 21.469 -0.53 1 96.75 124 VAL B CA 1
ATOM 2205 C C . VAL B 1 124 ? 0.105 21.719 0.437 1 96.75 124 VAL B C 1
ATOM 2207 O O . VAL B 1 124 ? 1.091 22.359 0.085 1 96.75 124 VAL B O 1
ATOM 2210 N N . ALA B 1 125 ? -0.014 21.156 1.609 1 96.88 125 ALA B N 1
ATOM 2211 C CA . ALA B 1 125 ? 1.05 21.297 2.6 1 96.88 125 ALA B CA 1
ATOM 2212 C C . ALA B 1 125 ? 2.344 20.656 2.107 1 96.88 125 ALA B C 1
ATOM 2214 O O . ALA B 1 125 ? 3.426 21.219 2.273 1 96.88 125 ALA B O 1
ATOM 2215 N N . CYS B 1 126 ? 2.244 19.5 1.496 1 97.19 126 CYS B N 1
ATOM 2216 C CA . CYS B 1 126 ? 3.418 18.812 0.959 1 97.19 126 CYS B CA 1
ATOM 2217 C C . CYS B 1 126 ? 4.055 19.641 -0.158 1 97.19 126 CYS B C 1
ATOM 2219 O O . CYS B 1 126 ? 5.277 19.781 -0.202 1 97.19 126 CYS B O 1
ATOM 2221 N N . LEU B 1 127 ? 3.238 20.203 -1.016 1 95.81 127 LEU B N 1
ATOM 2222 C CA . LEU B 1 127 ? 3.742 21.031 -2.111 1 95.81 127 LEU B CA 1
ATOM 2223 C C . LEU B 1 127 ? 4.453 22.266 -1.576 1 95.81 127 LEU B C 1
ATOM 2225 O O . LEU B 1 127 ? 5.527 22.625 -2.064 1 95.81 127 LEU B O 1
ATOM 2229 N N . THR B 1 128 ? 3.885 22.859 -0.596 1 95.12 128 THR B N 1
ATOM 2230 C CA . THR B 1 128 ? 4.484 24.047 0.022 1 95.12 128 THR B CA 1
ATOM 2231 C C . THR B 1 128 ? 5.844 23.703 0.626 1 95.12 128 THR B C 1
ATOM 2233 O O . THR B 1 128 ? 6.809 24.453 0.459 1 95.12 128 THR B O 1
ATOM 2236 N N . ALA B 1 129 ? 5.879 22.578 1.271 1 94.75 129 ALA B N 1
ATOM 2237 C CA . ALA B 1 129 ? 7.117 22.156 1.926 1 94.75 129 ALA B CA 1
ATOM 2238 C C . ALA B 1 129 ? 8.195 21.828 0.898 1 94.75 129 ALA B C 1
ATOM 2240 O O . ALA B 1 129 ? 9.367 22.141 1.09 1 94.75 129 ALA B O 1
ATOM 2241 N N . GLU B 1 130 ? 7.793 21.219 -0.136 1 92.88 130 GLU B N 1
ATOM 2242 C CA . GLU B 1 130 ? 8.734 20.703 -1.122 1 92.88 130 GLU B CA 1
ATOM 2243 C C . GLU B 1 130 ? 9.18 21.812 -2.086 1 92.88 130 GLU B C 1
ATOM 2245 O O . GLU B 1 130 ? 10.352 21.859 -2.477 1 92.88 130 GLU B O 1
ATOM 2250 N N . GLN B 1 131 ? 8.258 22.719 -2.443 1 92.5 131 GLN B N 1
ATOM 2251 C CA . GLN B 1 131 ? 8.547 23.609 -3.562 1 92.5 131 GLN B CA 1
ATOM 2252 C C . GLN B 1 131 ? 8.367 25.062 -3.16 1 92.5 131 GLN B C 1
ATOM 2254 O O . GLN B 1 131 ? 8.617 25.969 -3.961 1 92.5 131 GLN B O 1
ATOM 2259 N N . GLY B 1 132 ? 7.98 25.312 -1.952 1 91.44 132 GLY B N 1
ATOM 2260 C CA . GLY B 1 132 ? 7.738 26.672 -1.499 1 91.44 132 GLY B CA 1
ATOM 2261 C C . GLY B 1 132 ? 6.312 27.125 -1.729 1 91.44 132 GLY B C 1
ATOM 2262 O O . GLY B 1 132 ? 5.566 26.5 -2.479 1 91.44 132 GLY B O 1
ATOM 2263 N N . ILE B 1 133 ? 5.957 28.188 -1.178 1 93.56 133 ILE B N 1
ATOM 2264 C CA . ILE B 1 133 ? 4.578 28.672 -1.127 1 93.56 133 ILE B CA 1
ATOM 2265 C C . ILE B 1 133 ? 4.133 29.109 -2.52 1 93.56 133 ILE B C 1
ATOM 2267 O O . ILE B 1 133 ? 2.941 29.078 -2.836 1 93.56 133 ILE B O 1
ATOM 2271 N N . ALA B 1 134 ? 5.043 29.531 -3.346 1 93.44 134 ALA B N 1
ATOM 2272 C CA . ALA B 1 134 ? 4.707 30 -4.691 1 93.44 134 ALA B CA 1
ATOM 2273 C C . ALA B 1 134 ? 4.082 28.875 -5.516 1 93.44 134 ALA B C 1
ATOM 2275 O O . ALA B 1 134 ? 3.314 29.141 -6.445 1 93.44 134 ALA B O 1
ATOM 2276 N N . ALA B 1 135 ? 4.281 27.688 -5.129 1 93.69 135 ALA B N 1
ATOM 2277 C CA . ALA B 1 135 ? 3.811 26.516 -5.871 1 93.69 135 ALA B CA 1
ATOM 2278 C C . ALA B 1 135 ? 2.307 26.328 -5.688 1 93.69 135 ALA B C 1
ATOM 2280 O O . ALA B 1 135 ? 1.675 25.578 -6.441 1 93.69 135 ALA B O 1
ATOM 2281 N N . VAL B 1 136 ? 1.75 27.016 -4.723 1 95.56 136 VAL B N 1
ATOM 2282 C CA . VAL B 1 136 ? 0.345 26.734 -4.445 1 95.56 136 VAL B CA 1
ATOM 2283 C C . VAL B 1 136 ? -0.47 28.031 -4.562 1 95.56 136 VAL B C 1
ATOM 2285 O O . VAL B 1 136 ? -1.562 28.125 -3.996 1 95.56 136 VAL B O 1
ATOM 2288 N N . TYR B 1 137 ? 0.011 29 -5.223 1 94.31 137 TYR B N 1
ATOM 2289 C CA . TYR B 1 137 ? -0.691 30.266 -5.379 1 94.31 137 TYR B CA 1
ATOM 2290 C C . TYR B 1 137 ? -2.033 30.062 -6.074 1 94.31 137 TYR B C 1
ATOM 2292 O O . TYR B 1 137 ? -3.043 30.641 -5.668 1 94.31 137 TYR B O 1
ATOM 2300 N N . ASP B 1 138 ? -2.02 29.266 -7.078 1 91.94 138 ASP B N 1
ATOM 2301 C CA . ASP B 1 138 ? -3.248 29.016 -7.828 1 91.94 138 ASP B CA 1
ATOM 2302 C C . ASP B 1 138 ? -4.312 28.375 -6.941 1 91.94 138 ASP B C 1
ATOM 2304 O O . ASP B 1 138 ? -5.496 28.703 -7.051 1 91.94 138 ASP B O 1
ATOM 2308 N N . ILE B 1 139 ? -3.887 27.5 -6.129 1 91.12 139 ILE B N 1
ATOM 2309 C CA . ILE B 1 139 ? -4.809 26.812 -5.23 1 91.12 139 ILE B CA 1
ATOM 2310 C C . ILE B 1 139 ? -5.352 27.781 -4.195 1 91.12 139 ILE B C 1
ATOM 2312 O O . ILE B 1 139 ? -6.547 27.781 -3.891 1 91.12 139 ILE B O 1
ATOM 2316 N N . ILE B 1 140 ? -4.523 28.625 -3.689 1 90.75 140 ILE B N 1
ATOM 2317 C CA . ILE B 1 140 ? -4.914 29.609 -2.689 1 90.75 140 ILE B CA 1
ATOM 2318 C C . ILE B 1 140 ? -5.926 30.578 -3.289 1 90.75 140 ILE B C 1
ATOM 2320 O O . ILE B 1 140 ? -6.918 30.938 -2.646 1 90.75 140 ILE B O 1
ATOM 2324 N N . GLU B 1 141 ? -5.652 30.953 -4.461 1 88.19 141 GLU B N 1
ATOM 2325 C CA . GLU B 1 141 ? -6.562 31.875 -5.137 1 88.19 141 GLU B CA 1
ATOM 2326 C C . GLU B 1 141 ? -7.941 31.25 -5.32 1 88.19 141 GLU B C 1
ATOM 2328 O O . GLU B 1 141 ? -8.961 31.922 -5.133 1 88.19 141 GLU B O 1
ATOM 2333 N N . GLU B 1 142 ? -7.957 30.016 -5.617 1 85.31 142 GLU B N 1
ATOM 2334 C CA . GLU B 1 142 ? -9.227 29.312 -5.758 1 85.31 142 GLU B CA 1
ATOM 2335 C C . GLU B 1 142 ? -9.961 29.234 -4.426 1 85.31 142 GLU B C 1
ATOM 2337 O O . GLU B 1 142 ? -11.188 29.391 -4.375 1 85.31 142 GLU B O 1
ATOM 2342 N N . LEU B 1 143 ? -9.25 29 -3.4 1 78.94 143 LEU B N 1
ATOM 2343 C CA . LEU B 1 143 ? -9.828 28.906 -2.062 1 78.94 143 LEU B CA 1
ATOM 2344 C C . LEU B 1 143 ? -10.406 30.25 -1.638 1 78.94 143 LEU B C 1
ATOM 2346 O O . LEU B 1 143 ? -11.469 30.312 -1.019 1 78.94 143 LEU B O 1
ATOM 2350 N N . GLU B 1 144 ? -9.703 31.281 -1.949 1 77.62 144 GLU B N 1
ATOM 2351 C CA . GLU 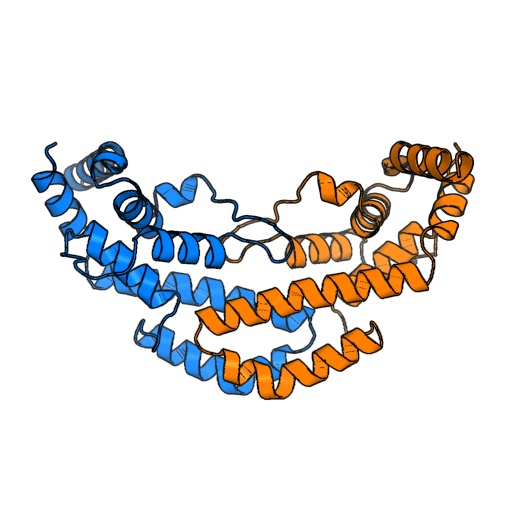B 1 144 ? -10.156 32.625 -1.63 1 77.62 144 GLU B CA 1
ATOM 2352 C C . GLU B 1 144 ? -11.453 32.969 -2.359 1 77.62 144 GLU B C 1
ATOM 2354 O O . GLU B 1 144 ? -12.352 33.594 -1.791 1 77.62 144 GLU B O 1
ATOM 2359 N N . GLN B 1 145 ? -11.516 32.469 -3.527 1 77.62 145 GLN B N 1
ATOM 2360 C CA . GLN B 1 145 ? -12.711 32.75 -4.316 1 77.62 145 GLN B CA 1
ATOM 2361 C C . GLN B 1 145 ? -13.93 32.031 -3.736 1 77.62 145 GLN B C 1
ATOM 2363 O O . GLN B 1 145 ? -15.023 32.562 -3.695 1 77.62 145 GLN B O 1
ATOM 2368 N N . ILE B 1 146 ? -13.688 30.859 -3.25 1 68.12 146 ILE B N 1
ATOM 2369 C CA . ILE B 1 146 ? -14.773 30.094 -2.65 1 68.12 146 ILE B CA 1
ATOM 2370 C C . ILE B 1 146 ? -15.211 30.75 -1.347 1 68.12 146 ILE B C 1
ATOM 2372 O O . ILE B 1 146 ? -16.406 30.859 -1.068 1 68.12 146 ILE B O 1
ATOM 2376 N N . HIS B 1 147 ? -14.289 31.297 -0.53 1 64.12 147 HIS B N 1
ATOM 2377 C CA . HIS B 1 147 ? -14.586 31.922 0.748 1 64.12 147 HIS B CA 1
ATOM 2378 C C . HIS B 1 147 ? -15.266 33.281 0.545 1 64.12 147 HIS B C 1
ATOM 2380 O O . HIS B 1 147 ? -16.062 33.719 1.383 1 64.12 147 HIS B O 1
ATOM 2386 N N . ARG B 1 148 ? -14.969 33.938 -0.547 1 68.06 148 ARG B N 1
ATOM 2387 C CA . ARG B 1 148 ? -15.594 35.219 -0.836 1 68.06 148 ARG B CA 1
ATOM 2388 C C . ARG B 1 148 ? -17.031 35.031 -1.319 1 68.06 148 ARG B C 1
ATOM 2390 O O . ARG B 1 148 ? -17.891 35.875 -1.079 1 68.06 148 ARG B O 1
ATOM 2397 N N . THR B 1 149 ? -17.25 33.969 -1.933 1 63.38 149 THR B N 1
ATOM 2398 C CA . THR B 1 149 ? -18.594 33.75 -2.451 1 63.38 149 THR B CA 1
ATOM 2399 C C . THR B 1 149 ? -19.484 33.125 -1.385 1 63.38 149 THR B C 1
ATOM 2401 O O . THR B 1 149 ? -20.703 33 -1.566 1 63.38 149 THR B O 1
ATOM 2404 N N . GLU B 1 150 ? -19.031 32.781 -0.326 1 52.03 150 GLU B N 1
ATOM 2405 C CA . GLU B 1 150 ? -19.859 32.312 0.774 1 52.03 150 GLU B CA 1
ATOM 2406 C C . GLU B 1 150 ? -20.172 33.438 1.749 1 52.03 150 GLU B C 1
ATOM 2408 O O . GLU B 1 150 ? -19.344 34.344 1.947 1 52.03 150 GLU B O 1
#

Secondary structure (DSSP, 8-state):
--HHHHHHHHHHHS-HHHHHHHHHHHHHHHHHHHHHHHHHTT-HHHHHHHHHHHHHHHHHHT---SSSHHHHHHHHHHHHTT---TT---HHHHHHHHHHHHH--TT-SS----GGGGGSHHHHHHHHHHH-GGGGHHHHHHHHHHHHH-/--HHHHHHHHHHHS-HHHHHHHHHHHHHHHHHHHHHHHHHTT-HHHHHHHHHHHHHHHHHHT---SSSHHHHHHHHHHHHTT---TT---HHHHHHHHHHHHH--TT-SS----GGGGGSHHHHHHHHHHH-GGGGHHHHHHHHHHHHH-

Sequence (300 aa):
MDEKQAYEMLRSVYTNELMMEEKRRVLKILYRHLEEQAAELAVADELAEGAGKRVKRYKEYAYMPGNTLLKSVQFVFNTARGDPTAGEPDASIHVKRIYKALYQAPAARAPVIPDYFWRTPLGVACLTAEQGIAAVYDIIEELEQIHRTEMDEKQAYEMLRSVYTNELMMEEKRRVLKILYRHLEEQAAELAVADELAEGAGKRVKRYKEYAYMPGNTLLKSVQFVFNTARGDPTAGEPDASIHVKRIYKALYQAPAARAPVIPDYFWRTPLGVACLTAEQGIAAVYDIIEELEQIHRTE

Organism: NCBI:txid342944

Solvent-accessible surface area (backbone atoms only — not comparable to full-atom values): 15975 Å² total; per-residue (Å²): 134,55,71,68,59,50,29,54,50,38,36,69,64,61,35,73,67,52,50,40,51,50,45,29,50,52,50,50,38,47,50,52,41,46,48,52,53,27,43,43,65,68,32,37,71,42,34,49,74,55,32,50,61,52,48,52,50,25,48,73,67,48,50,70,78,74,96,26,52,61,49,30,53,48,50,24,48,38,42,33,43,62,41,84,59,82,87,52,75,61,50,61,60,34,45,51,48,50,43,39,65,35,25,28,16,44,70,46,93,57,55,61,82,61,78,69,45,58,74,36,74,68,32,42,15,40,43,26,46,70,65,33,64,77,70,43,47,71,58,50,52,52,51,51,52,55,58,65,74,96,136,53,71,69,58,49,29,54,51,38,36,69,64,60,34,72,65,53,51,40,51,50,45,29,50,54,50,50,39,46,50,51,42,47,48,53,52,26,42,43,66,67,30,37,72,40,34,48,74,54,34,48,61,51,49,51,51,24,48,74,66,49,48,68,79,75,96,26,49,61,49,29,52,49,49,24,47,37,41,34,43,61,44,85,61,80,88,52,74,62,51,60,60,34,46,51,48,52,42,41,64,34,25,28,16,46,69,46,93,57,55,63,80,60,77,71,46,58,75,35,73,67,31,42,16,41,44,25,45,69,66,32,65,79,72,43,47,69,58,50,52,53,51,50,51,56,60,67,73,96

Foldseek 3Di:
DDQVVLLVLLLVVLDPVVLLVVLLVLLVQLVVVVLVVCVVVVNNVVCCPPPVVVSVVCSVVSDDDDDDLSVLLVLLSCLSNVHDPPPDPQNVVSLLRNQCSRANDPPRPGGDDDPCLCLDSSNVSSCCRVPNSVRCVVSSVVVVVVVVVD/DDQVVLLVLLLVVLDPVLLLVVLLVLLVQLVVVVLVVCVVVVNNVVCCPPPVVVSVVCSVVSDDDDDDLSVLLVLLSCLSNVHDPPPDPQNVVSLLRNQCSNANDPPRPGGDDDPCLCLDSSNVSSCCRVPNSVRCVVSSVVVVVVVVVD